Protein AF-X6EL22-F1 (afdb_monomer_lite)

Foldseek 3Di:
DQAQCVVPVPDPAAAEEEDEQDQVVLQVVVLVCLLFLAQDDCPPPVNVCVSVCCLVAVCPDPVSVVVVVQVVRCVVQNLVRYAYEHNVLCVVVVHDPVQCCCCRHVNHHCVPPPPPDPPPPPDQDQLLSQLSNLLSNLQVVVVHRDGNLSSVVCVVCVVVLCVLQVLSVVQVVQKDKDKHKSPPPNNLVSQLVCCVVCVVRYPRACDPSGRDVDIDMDMDMHGPVVVSCVVCVVSSVVSSVVSVVSVVVVVVD

Secondary structure (DSSP, 8-state):
---HHHH-TT-S--EEEEEPPHHHHHHHHHHHHHHTT----TTSHHHHHHHHHHHH-GGGSTTT-HHHHHHHHHHHH-GGGEEEEEHHHHHTTT--HHHHIIIIII----TT-----SS------HHHHHHHHHHHHHHHTTT----HHHHHHHHHHHHHHHHH-GGGGGGGGGEEEEEEETTSHHHHHHHHHHHHHHGGGBTT--BTTBS-SS--EEEEEEE-HHHHHHH-HHHHHHHHHHHHHHHHHHTT-

Radius of gyration: 21.23 Å; chains: 1; bounding box: 52×33×62 Å

pLDDT: mean 85.41, std 11.46, range [51.09, 97.12]

Sequence (253 aa):
MAALANLHPERSAFAVVYFREMAGFLRSFTQELVKHGWADSFATETYIVRLRSFAEDPARHNLGNYRQIAERCATAFGRSRTVFVAYNNVLDQGVDLFTHFWENVVGIPTRGMDISNPFPNRHVGFETLETNRMLNVALLNIGEVPGPWVHRWLLENTCAIKAEVPELAGLRSFRNSMAIRSDSEHFLAVERDLADHYGAHFLNASGRGRIFASTHESKLEWADIEEFGAAHPNAVKKLNSLARKCAKEALRD

Structure (mmCIF, N/CA/C/O backbone):
data_AF-X6EL22-F1
#
_entry.id   AF-X6EL22-F1
#
loop_
_atom_site.group_PDB
_atom_site.id
_atom_site.type_symbol
_atom_site.label_atom_id
_atom_site.label_alt_id
_atom_site.label_comp_id
_atom_site.label_asym_id
_atom_site.label_entity_id
_atom_site.label_seq_id
_atom_site.pdbx_PDB_ins_code
_atom_site.Cartn_x
_atom_site.Cartn_y
_atom_site.Cartn_z
_atom_site.occupancy
_atom_site.B_iso_or_equiv
_atom_site.auth_seq_id
_atom_site.auth_comp_id
_atom_site.auth_asym_id
_atom_site.auth_atom_id
_atom_site.pdbx_PDB_model_num
ATOM 1 N N . MET A 1 1 ? -10.149 13.069 25.266 1.00 51.94 1 MET A N 1
ATOM 2 C CA . MET A 1 1 ? -10.794 11.757 25.500 1.00 51.94 1 MET A CA 1
ATOM 3 C C . MET A 1 1 ? -10.066 11.070 26.643 1.00 51.94 1 MET A C 1
ATOM 5 O O . MET A 1 1 ? -8.857 11.235 26.723 1.00 51.94 1 MET A O 1
ATOM 9 N N . ALA A 1 2 ? -10.764 10.370 27.541 1.00 52.75 2 ALA A N 1
ATOM 10 C CA . ALA A 1 2 ? -10.089 9.528 28.532 1.00 52.75 2 ALA A CA 1
ATOM 11 C C . ALA A 1 2 ? -9.423 8.341 27.816 1.00 52.75 2 ALA A C 1
ATOM 13 O O . ALA A 1 2 ? -10.017 7.788 26.892 1.00 52.75 2 ALA A O 1
ATOM 14 N N . ALA A 1 3 ? -8.202 7.979 28.210 1.00 60.72 3 ALA A N 1
ATOM 15 C CA . ALA A 1 3 ? -7.486 6.868 27.593 1.00 60.72 3 ALA A CA 1
ATOM 16 C C . ALA A 1 3 ? -8.170 5.523 27.867 1.00 60.72 3 ALA A C 1
ATOM 18 O O . ALA A 1 3 ? -8.708 5.306 28.954 1.00 60.72 3 ALA A O 1
ATOM 19 N N . LEU A 1 4 ? -8.109 4.596 26.912 1.00 62.84 4 LEU A N 1
ATOM 20 C CA . LEU A 1 4 ? -8.725 3.269 27.038 1.00 62.84 4 LEU A CA 1
ATOM 21 C C . LEU A 1 4 ? -8.217 2.461 28.231 1.00 62.84 4 LEU A C 1
ATOM 23 O O . LEU A 1 4 ? -9.024 1.812 28.896 1.00 62.84 4 LEU A O 1
ATOM 27 N N . ALA A 1 5 ? -6.922 2.533 28.544 1.00 57.28 5 ALA A N 1
ATOM 28 C CA . ALA A 1 5 ? -6.374 1.906 29.748 1.00 57.28 5 ALA A CA 1
ATOM 29 C C . ALA A 1 5 ? -7.054 2.420 31.030 1.00 57.28 5 ALA A C 1
ATOM 31 O O . ALA A 1 5 ? -7.339 1.642 31.937 1.00 57.28 5 ALA A O 1
ATOM 32 N N . ASN A 1 6 ? -7.414 3.707 31.066 1.00 57.97 6 ASN A N 1
ATOM 33 C CA . ASN A 1 6 ? -8.113 4.316 32.200 1.00 57.97 6 ASN A CA 1
ATOM 34 C C . ASN A 1 6 ? -9.607 3.957 32.228 1.00 57.97 6 ASN A C 1
ATOM 36 O O . ASN A 1 6 ? -10.219 3.964 33.292 1.00 57.97 6 ASN A O 1
ATOM 40 N N . LEU A 1 7 ? -10.201 3.633 31.075 1.00 55.62 7 LEU A N 1
ATOM 41 C CA . LEU A 1 7 ? -11.584 3.154 30.978 1.00 55.62 7 LEU A CA 1
ATOM 42 C C . LEU A 1 7 ? -11.717 1.676 31.380 1.00 55.62 7 LEU A C 1
ATOM 44 O O . LEU A 1 7 ? -12.806 1.232 31.750 1.00 55.62 7 LEU A O 1
ATOM 48 N N . HIS A 1 8 ? -10.623 0.908 31.321 1.00 60.34 8 HIS A N 1
ATOM 49 C CA . HIS A 1 8 ? -10.602 -0.525 31.617 1.00 60.34 8 HIS A CA 1
ATOM 50 C C . HIS A 1 8 ? -9.355 -0.964 32.416 1.00 60.34 8 HIS A C 1
ATOM 52 O O . HIS A 1 8 ? -8.603 -1.818 31.938 1.00 60.34 8 HIS A O 1
ATOM 58 N N . PRO A 1 9 ? -9.159 -0.445 33.644 1.00 57.03 9 PRO A N 1
ATOM 59 C CA . PRO A 1 9 ? -7.943 -0.662 34.439 1.00 57.03 9 PRO A CA 1
ATOM 60 C C . PRO A 1 9 ? -7.710 -2.130 34.839 1.00 57.03 9 PRO A C 1
ATOM 62 O O . PRO A 1 9 ? -6.578 -2.550 35.042 1.00 57.03 9 PRO A O 1
ATOM 65 N N . GLU A 1 10 ? -8.771 -2.938 34.885 1.00 57.19 10 GLU A N 1
ATOM 66 C CA . GLU A 1 10 ? -8.740 -4.346 35.313 1.00 57.19 10 GLU A CA 1
ATOM 67 C C . GLU A 1 10 ? -8.204 -5.324 34.244 1.00 57.19 10 GLU A C 1
ATOM 69 O O . GLU A 1 10 ? -8.277 -6.545 34.412 1.00 57.19 10 GLU A O 1
ATOM 74 N N . ARG A 1 11 ? -7.768 -4.839 33.073 1.00 58.16 11 ARG A N 1
ATOM 75 C CA . ARG A 1 11 ? -7.513 -5.689 31.898 1.00 58.16 11 ARG A CA 1
ATOM 76 C C . ARG A 1 11 ? -6.036 -5.732 31.527 1.00 58.16 11 ARG A C 1
ATOM 78 O O . ARG A 1 11 ? -5.477 -4.741 31.080 1.00 58.16 11 ARG A O 1
ATOM 85 N N . SER A 1 12 ? -5.439 -6.921 31.608 1.00 65.56 12 SER A N 1
ATOM 86 C CA . SER A 1 12 ? -4.027 -7.154 31.268 1.00 65.56 12 SER A CA 1
ATOM 87 C C . SER A 1 12 ? -3.721 -7.185 29.764 1.00 65.56 12 SER A C 1
ATOM 89 O O . SER A 1 12 ? -2.560 -7.059 29.387 1.00 65.56 12 SER A O 1
ATOM 91 N N . ALA A 1 13 ? -4.730 -7.353 28.898 1.00 74.50 13 ALA A N 1
ATOM 92 C CA . ALA A 1 13 ? -4.563 -7.349 27.444 1.00 74.50 13 ALA A CA 1
ATOM 93 C C . ALA A 1 13 ? -5.840 -6.897 26.715 1.00 74.50 13 ALA A C 1
ATOM 95 O O . ALA A 1 13 ? -6.961 -7.229 27.119 1.00 74.50 13 ALA A O 1
ATOM 96 N N . PHE A 1 14 ? -5.659 -6.173 25.612 1.00 79.81 14 PHE A N 1
ATOM 97 C CA . PHE A 1 14 ? -6.712 -5.732 24.697 1.00 79.81 14 PHE A CA 1
ATOM 98 C C . PHE A 1 14 ? -6.208 -5.788 23.250 1.00 79.81 14 PHE A C 1
ATOM 100 O O . PHE A 1 14 ? -5.009 -5.668 22.999 1.00 79.81 14 PHE A O 1
ATOM 107 N N . ALA A 1 15 ? -7.126 -5.962 22.299 1.00 88.88 15 ALA A N 1
ATOM 108 C CA . ALA A 1 15 ? -6.827 -5.874 20.873 1.00 88.88 15 ALA A CA 1
ATOM 109 C C . ALA A 1 15 ? -7.248 -4.507 20.336 1.00 88.88 15 ALA A C 1
ATOM 111 O O . ALA A 1 15 ? -8.365 -4.060 20.594 1.00 88.88 15 ALA A O 1
ATOM 112 N N . VAL A 1 16 ? -6.376 -3.866 19.558 1.00 90.81 16 VAL A N 1
ATOM 113 C CA . VAL A 1 16 ? -6.704 -2.639 18.824 1.00 90.81 16 VAL A CA 1
ATOM 114 C C . VAL A 1 16 ? -6.538 -2.900 17.341 1.00 90.81 16 VAL A C 1
ATOM 116 O O . VAL A 1 16 ? -5.467 -3.312 16.900 1.00 90.81 16 VAL A O 1
ATOM 119 N N . VAL A 1 17 ? -7.599 -2.657 16.576 1.00 93.88 17 VAL A N 1
ATOM 120 C CA . VAL A 1 17 ? -7.609 -2.854 15.126 1.00 93.88 17 VAL A CA 1
ATOM 121 C C . VAL A 1 17 ? -7.910 -1.527 14.449 1.00 93.88 17 VAL A C 1
ATOM 123 O O . VAL A 1 17 ? -8.962 -0.924 14.663 1.00 93.88 17 VAL A O 1
ATOM 126 N N . TYR A 1 18 ? -6.973 -1.084 13.617 1.00 94.50 18 TYR A N 1
ATOM 127 C CA . TYR A 1 18 ? -7.143 0.090 12.774 1.00 94.50 18 TYR A CA 1
ATOM 128 C C . TYR A 1 18 ? -7.717 -0.344 11.428 1.00 94.50 18 TYR A C 1
ATOM 130 O O . TYR A 1 18 ? -7.051 -1.036 10.658 1.00 94.50 18 TYR A O 1
ATOM 138 N N . PHE A 1 19 ? -8.939 0.085 11.136 1.00 94.06 19 PHE A N 1
ATOM 139 C CA . PHE A 1 19 ? -9.541 -0.068 9.819 1.00 94.06 19 PHE A CA 1
ATOM 140 C C . PHE A 1 19 ? -9.243 1.170 8.991 1.00 94.06 19 PHE A C 1
ATOM 142 O O . PHE A 1 19 ? -9.493 2.289 9.434 1.00 94.06 19 PHE A O 1
ATOM 149 N N . ARG A 1 20 ? -8.706 0.966 7.792 1.00 91.44 20 ARG A N 1
ATOM 150 C CA . ARG A 1 20 ? -8.462 2.018 6.804 1.00 91.44 20 ARG A CA 1
ATOM 151 C C . ARG A 1 20 ? -9.599 2.027 5.799 1.00 91.44 20 ARG A C 1
ATOM 153 O O . ARG A 1 20 ? -10.182 0.988 5.540 1.00 91.44 20 ARG A O 1
ATOM 160 N N . GLU A 1 21 ? -9.930 3.173 5.230 1.00 90.25 21 GLU A N 1
ATOM 161 C CA . GLU A 1 21 ? -10.854 3.186 4.096 1.00 90.25 21 GLU A CA 1
ATOM 162 C C . GLU A 1 21 ? -10.260 2.415 2.901 1.00 90.25 21 GLU A C 1
ATOM 164 O O . GLU A 1 21 ? -9.036 2.339 2.723 1.00 90.25 21 GLU A O 1
ATOM 169 N N . MET A 1 22 ? -11.132 1.803 2.099 1.00 87.56 22 MET A N 1
ATOM 170 C CA . MET A 1 22 ? -10.733 0.761 1.154 1.00 87.56 22 MET A CA 1
ATOM 171 C C . MET A 1 22 ? -9.879 1.270 -0.021 1.00 87.56 22 MET A C 1
ATOM 173 O O . MET A 1 22 ? -8.993 0.553 -0.486 1.00 87.56 22 MET A O 1
ATOM 177 N N . ALA A 1 23 ? -10.085 2.501 -0.494 1.00 85.25 23 ALA A N 1
ATOM 178 C CA . ALA A 1 23 ? -9.314 3.078 -1.595 1.00 85.25 23 ALA A CA 1
ATOM 179 C C . ALA A 1 23 ? -7.850 3.313 -1.191 1.00 85.25 23 ALA A C 1
ATOM 181 O O . ALA A 1 23 ? -6.914 2.928 -1.900 1.00 85.25 23 ALA A O 1
ATOM 182 N N . GLY A 1 24 ? -7.635 3.889 -0.015 1.00 85.94 24 GLY A N 1
ATOM 183 C CA . GLY A 1 24 ? -6.324 4.100 0.584 1.00 85.94 24 GLY A CA 1
ATOM 184 C C . GLY A 1 24 ? -5.671 2.794 1.018 1.00 85.94 24 GLY A C 1
ATOM 185 O O . GLY A 1 24 ? -4.453 2.653 0.871 1.00 85.94 24 GLY A O 1
ATOM 186 N N . PHE A 1 25 ? -6.457 1.827 1.501 1.00 87.44 25 PHE A N 1
ATOM 187 C CA . PHE A 1 25 ? -5.982 0.468 1.753 1.00 87.44 25 PHE A CA 1
ATOM 188 C C . PHE A 1 25 ? -5.438 -0.168 0.473 1.00 87.44 25 PHE A C 1
ATOM 190 O O . PHE A 1 25 ? -4.283 -0.584 0.462 1.00 87.44 25 PHE A O 1
ATOM 197 N N . LEU A 1 26 ? -6.208 -0.167 -0.618 1.00 84.88 26 LEU A N 1
ATOM 198 C CA . LEU A 1 26 ? -5.810 -0.759 -1.896 1.00 84.88 26 LEU A CA 1
ATOM 199 C C . LEU A 1 26 ? -4.518 -0.160 -2.448 1.00 84.88 26 LEU A C 1
ATOM 201 O O . LEU A 1 26 ? -3.620 -0.901 -2.854 1.00 84.88 26 LEU A O 1
ATOM 205 N N . ARG A 1 27 ? -4.381 1.169 -2.411 1.00 84.44 27 ARG A N 1
ATOM 206 C CA . ARG A 1 27 ? -3.136 1.840 -2.809 1.00 84.44 27 ARG A CA 1
ATOM 207 C C . ARG A 1 27 ? -1.959 1.392 -1.951 1.00 84.44 27 ARG A C 1
ATOM 209 O O . ARG A 1 27 ? -0.908 1.053 -2.487 1.00 84.44 27 ARG A O 1
ATOM 216 N N . SER A 1 28 ? -2.126 1.379 -0.632 1.00 85.94 28 SER A N 1
ATOM 217 C CA . SER A 1 28 ? -1.064 0.979 0.296 1.00 85.94 28 SER A CA 1
ATOM 218 C C . SER A 1 28 ? -0.671 -0.486 0.129 1.00 85.94 28 SER A C 1
ATOM 220 O O . SER A 1 28 ? 0.513 -0.802 0.105 1.00 85.94 28 SER A O 1
ATOM 222 N N . PHE A 1 29 ? -1.659 -1.366 -0.010 1.00 85.69 29 PHE A N 1
ATOM 223 C CA . PHE A 1 29 ? -1.477 -2.799 -0.202 1.00 85.69 29 PHE A CA 1
ATOM 224 C C . PHE A 1 29 ? -0.676 -3.081 -1.471 1.00 85.69 29 PHE A C 1
ATOM 226 O O . PHE A 1 29 ? 0.304 -3.813 -1.449 1.00 85.69 29 PHE A O 1
ATOM 233 N N . THR A 1 30 ? -1.043 -2.416 -2.558 1.00 83.94 30 THR A N 1
ATOM 234 C CA . THR A 1 30 ? -0.361 -2.517 -3.845 1.00 83.94 30 THR A CA 1
ATOM 235 C C . THR A 1 30 ? 1.107 -2.093 -3.764 1.00 83.94 30 THR A C 1
ATOM 237 O O . THR A 1 30 ? 1.984 -2.787 -4.276 1.00 83.94 30 THR A O 1
ATOM 240 N N . GLN A 1 31 ? 1.397 -0.981 -3.080 1.00 87.88 31 GLN A N 1
ATOM 241 C CA . GLN A 1 31 ? 2.780 -0.560 -2.854 1.00 87.88 31 GLN A CA 1
ATOM 242 C C . GLN A 1 31 ? 3.566 -1.609 -2.067 1.00 87.88 31 GLN A C 1
ATOM 244 O O . GLN A 1 31 ? 4.722 -1.882 -2.381 1.00 87.88 31 GLN A O 1
ATOM 249 N N . GLU A 1 32 ? 2.932 -2.206 -1.062 1.00 88.31 32 GLU A N 1
ATOM 250 C CA . GLU A 1 32 ? 3.557 -3.219 -0.223 1.00 88.31 32 GLU A CA 1
ATOM 251 C C . GLU A 1 32 ? 3.863 -4.502 -0.996 1.00 88.31 32 GLU A C 1
ATOM 253 O O . GLU A 1 32 ? 4.967 -5.027 -0.892 1.00 88.31 32 GLU A O 1
ATOM 258 N N . LEU A 1 33 ? 2.953 -4.959 -1.857 1.00 87.94 33 LEU A N 1
ATOM 259 C CA . LEU A 1 33 ? 3.193 -6.112 -2.723 1.00 87.94 33 LEU A CA 1
ATOM 260 C C . LEU A 1 33 ? 4.470 -5.932 -3.557 1.00 87.94 33 LEU A C 1
ATOM 262 O O . LEU A 1 33 ? 5.334 -6.809 -3.560 1.00 87.94 33 LEU A O 1
ATOM 266 N N . VAL A 1 34 ? 4.632 -4.776 -4.206 1.00 89.94 34 VAL A N 1
ATOM 267 C CA . VAL A 1 34 ? 5.827 -4.466 -5.010 1.00 89.94 34 VAL A CA 1
ATOM 268 C C . VAL A 1 34 ? 7.091 -4.438 -4.155 1.00 89.94 34 VAL A C 1
ATOM 270 O O . VAL A 1 34 ? 8.109 -5.003 -4.555 1.00 89.94 34 VAL A O 1
ATOM 273 N N . LYS A 1 35 ? 7.051 -3.837 -2.960 1.00 90.62 35 LYS A N 1
ATOM 274 C CA . LYS A 1 35 ? 8.190 -3.877 -2.023 1.00 90.62 35 LYS A CA 1
ATOM 275 C C . LYS A 1 35 ? 8.572 -5.305 -1.636 1.00 90.62 35 LYS A C 1
ATOM 277 O O . LYS A 1 35 ? 9.750 -5.580 -1.453 1.00 90.62 35 LYS A O 1
ATOM 282 N N . HIS A 1 36 ? 7.595 -6.202 -1.553 1.00 89.62 36 HIS A N 1
ATOM 283 C CA . HIS A 1 36 ? 7.764 -7.605 -1.180 1.00 89.62 36 HIS A CA 1
ATOM 284 C C . HIS A 1 36 ? 8.037 -8.545 -2.365 1.00 89.62 36 HIS A C 1
ATOM 286 O O . HIS A 1 36 ? 7.895 -9.757 -2.228 1.00 89.62 36 HIS A O 1
ATOM 292 N N . GLY A 1 37 ? 8.476 -8.010 -3.506 1.00 88.50 37 GLY A N 1
ATOM 293 C CA . GLY A 1 37 ? 8.929 -8.815 -4.640 1.00 88.50 37 GLY A CA 1
ATOM 294 C C . GLY A 1 37 ? 7.876 -9.039 -5.721 1.00 88.50 37 GLY A C 1
ATOM 295 O O . GLY A 1 37 ? 8.129 -9.758 -6.683 1.00 88.50 37 GLY A O 1
ATOM 296 N N . TRP A 1 38 ? 6.703 -8.414 -5.623 1.00 87.19 38 TRP A N 1
ATOM 297 C CA . TRP A 1 38 ? 5.728 -8.489 -6.704 1.00 87.19 38 TRP A CA 1
ATOM 298 C C . TRP A 1 38 ? 6.314 -7.920 -7.999 1.00 87.19 38 TRP A C 1
ATOM 300 O O . TRP A 1 38 ? 6.766 -6.772 -8.044 1.00 87.19 38 TRP A O 1
ATOM 310 N N . ALA A 1 39 ? 6.271 -8.726 -9.055 1.00 82.00 39 ALA A N 1
ATOM 311 C CA . ALA A 1 39 ? 6.819 -8.398 -10.364 1.00 82.00 39 ALA A CA 1
ATOM 312 C C . ALA A 1 39 ? 5.743 -8.201 -11.442 1.00 82.00 39 ALA A C 1
ATOM 314 O O . ALA A 1 39 ? 5.999 -7.508 -12.424 1.00 82.00 39 ALA A O 1
ATOM 315 N N . ASP A 1 40 ? 4.537 -8.758 -11.270 1.00 73.75 40 ASP A N 1
ATOM 316 C CA . ASP A 1 40 ? 3.517 -8.676 -12.317 1.00 73.75 40 ASP A CA 1
ATOM 317 C C . ASP A 1 40 ? 3.147 -7.224 -12.622 1.00 73.75 40 ASP A C 1
ATOM 319 O O . ASP A 1 40 ? 3.069 -6.354 -11.747 1.00 73.75 40 ASP A O 1
ATOM 323 N N . SER A 1 41 ? 2.894 -6.969 -13.901 1.00 61.41 41 SER A N 1
ATOM 324 C CA . SER A 1 41 ? 2.316 -5.716 -14.355 1.00 61.41 41 SER A CA 1
ATOM 325 C C . SER A 1 41 ? 0.824 -5.677 -14.077 1.00 61.41 41 SER A C 1
ATOM 327 O O . SER A 1 41 ? 0.122 -6.671 -14.232 1.00 61.41 41 SER A O 1
ATOM 329 N N . PHE A 1 42 ? 0.308 -4.494 -13.765 1.00 58.81 42 PHE A N 1
ATOM 330 C CA . PHE A 1 42 ? -1.128 -4.231 -13.823 1.00 58.81 42 PHE A CA 1
ATOM 331 C C . PHE A 1 42 ? -1.647 -4.196 -15.260 1.00 58.81 42 PHE A C 1
ATOM 333 O O . PHE A 1 42 ? -2.819 -3.938 -15.446 1.00 58.81 42 PHE A O 1
ATOM 340 N N . ALA A 1 43 ? -0.811 -4.426 -16.274 1.00 52.59 43 ALA A N 1
ATOM 341 C CA . ALA A 1 43 ? -1.245 -4.763 -17.627 1.00 52.59 43 ALA A CA 1
ATOM 342 C C . ALA A 1 43 ? -1.443 -6.280 -17.821 1.00 52.59 43 ALA A C 1
ATOM 344 O O . ALA A 1 43 ? -2.040 -6.694 -18.810 1.00 52.59 43 ALA A O 1
ATOM 345 N N . THR A 1 44 ? -0.985 -7.125 -16.885 1.00 59.91 44 THR A N 1
ATOM 346 C CA . THR A 1 44 ? -1.285 -8.560 -16.951 1.00 59.91 44 THR A CA 1
ATOM 347 C C . THR A 1 44 ? -2.754 -8.780 -16.611 1.00 59.91 44 THR A C 1
ATOM 349 O O . THR A 1 44 ? -3.254 -8.295 -15.589 1.00 59.91 44 THR A O 1
ATOM 352 N N . GLU A 1 45 ? -3.452 -9.526 -17.467 1.00 59.25 45 GLU A N 1
ATOM 353 C CA . GLU A 1 45 ? -4.875 -9.843 -17.311 1.00 59.25 45 GLU A CA 1
ATOM 354 C C . GLU A 1 45 ? -5.168 -10.392 -15.906 1.00 59.25 45 GLU A C 1
ATOM 356 O O . GLU A 1 45 ? -6.093 -9.942 -15.235 1.00 59.25 45 GLU A O 1
ATOM 361 N N . THR A 1 46 ? -4.290 -11.253 -15.390 1.00 60.00 46 THR A N 1
ATOM 362 C CA . THR A 1 46 ? -4.381 -11.844 -14.051 1.00 60.00 46 THR A CA 1
ATOM 363 C C . THR A 1 46 ? -4.455 -10.807 -12.928 1.00 60.00 46 THR A C 1
ATOM 365 O O . THR A 1 46 ? -5.223 -10.992 -11.979 1.00 60.00 46 THR A O 1
ATOM 368 N N . TYR A 1 47 ? -3.688 -9.713 -12.992 1.00 65.44 47 TYR A N 1
ATOM 369 C CA . TYR A 1 47 ? -3.665 -8.729 -11.909 1.00 65.44 47 TYR A CA 1
ATOM 370 C C . TYR A 1 47 ? -4.764 -7.677 -12.031 1.00 65.44 47 TYR A C 1
ATOM 372 O O . TYR A 1 47 ? -5.383 -7.350 -11.015 1.00 65.44 47 TYR A O 1
ATOM 380 N N . ILE A 1 48 ? -5.085 -7.222 -13.251 1.00 64.44 48 ILE A N 1
ATOM 381 C CA . ILE A 1 48 ? -6.286 -6.399 -13.475 1.00 64.44 48 ILE A CA 1
ATOM 382 C C . ILE A 1 48 ? -7.501 -7.151 -12.960 1.00 64.44 48 ILE A C 1
ATOM 384 O O . ILE A 1 48 ? -8.282 -6.575 -12.214 1.00 64.44 48 ILE A O 1
ATOM 388 N N . VAL A 1 49 ? -7.639 -8.435 -13.294 1.00 67.69 49 VAL A N 1
ATOM 389 C CA . VAL A 1 49 ? -8.758 -9.264 -12.836 1.00 67.69 49 VAL A CA 1
ATOM 390 C C . VAL A 1 49 ? -8.768 -9.385 -11.314 1.00 67.69 49 VAL A C 1
ATOM 392 O O . VAL A 1 49 ? -9.834 -9.272 -10.722 1.00 67.69 49 VAL A O 1
ATOM 395 N N . ARG A 1 50 ? -7.618 -9.539 -10.644 1.00 71.38 50 ARG A N 1
ATOM 396 C CA . ARG A 1 50 ? -7.562 -9.598 -9.170 1.00 71.38 50 ARG A CA 1
ATOM 397 C C . ARG A 1 50 ? -7.920 -8.274 -8.499 1.00 71.38 50 ARG A C 1
ATOM 399 O O . ARG A 1 50 ? -8.720 -8.276 -7.568 1.00 71.38 50 ARG A O 1
ATOM 406 N N . LEU A 1 51 ? -7.354 -7.155 -8.947 1.00 73.75 51 LEU A N 1
ATOM 407 C CA . LEU A 1 51 ? -7.650 -5.836 -8.377 1.00 73.75 51 LEU A CA 1
ATOM 408 C C . LEU A 1 51 ? -9.067 -5.381 -8.700 1.00 73.75 51 LEU A C 1
ATOM 410 O O . LEU A 1 51 ? -9.738 -4.825 -7.837 1.00 73.75 51 LEU A O 1
ATOM 414 N N . ARG A 1 52 ? -9.534 -5.651 -9.920 1.00 74.19 52 ARG A N 1
ATOM 415 C CA . ARG A 1 52 ? -10.915 -5.412 -10.329 1.00 74.19 52 ARG A CA 1
ATOM 416 C C . ARG A 1 52 ? -11.863 -6.281 -9.516 1.00 74.19 52 ARG A C 1
ATOM 418 O O . ARG A 1 52 ? -12.779 -5.738 -8.925 1.00 74.19 52 ARG A O 1
ATOM 425 N N . SER A 1 53 ? -11.579 -7.575 -9.368 1.00 80.38 53 SER A N 1
ATOM 426 C CA . SER A 1 53 ? -12.354 -8.466 -8.497 1.00 80.38 53 SER A CA 1
ATOM 427 C C . SER A 1 53 ? -12.380 -7.975 -7.051 1.00 80.38 53 SER A C 1
ATOM 429 O O . SER A 1 53 ? -13.406 -8.100 -6.394 1.00 80.38 53 SER A O 1
ATOM 431 N N . PHE A 1 54 ? -11.283 -7.410 -6.541 1.00 82.75 54 PHE A N 1
ATOM 432 C CA . PHE A 1 54 ? -11.278 -6.796 -5.214 1.00 82.75 54 PHE A CA 1
ATOM 433 C C . PHE A 1 54 ? -12.126 -5.521 -5.170 1.00 82.75 54 PHE A C 1
ATOM 435 O O . PHE A 1 54 ? -12.828 -5.291 -4.193 1.00 82.75 54 PHE A O 1
ATOM 442 N N . ALA A 1 55 ? -12.070 -4.682 -6.203 1.00 80.19 55 ALA A N 1
ATOM 443 C CA . ALA A 1 55 ? -12.872 -3.465 -6.280 1.00 80.19 55 ALA A CA 1
ATOM 444 C C . ALA A 1 55 ? -14.379 -3.751 -6.455 1.00 80.19 55 ALA A C 1
ATOM 446 O O . ALA A 1 55 ? -15.200 -3.005 -5.927 1.00 80.19 55 ALA A O 1
ATOM 447 N N . GLU A 1 56 ? -14.728 -4.825 -7.166 1.00 82.81 56 GLU A N 1
ATOM 448 C CA . GLU A 1 56 ? -16.098 -5.272 -7.454 1.00 82.81 56 GLU A CA 1
ATOM 449 C C . GLU A 1 56 ? -16.707 -6.104 -6.317 1.00 82.81 56 GLU A C 1
ATOM 451 O O . GLU A 1 56 ? -17.906 -6.033 -6.070 1.00 82.81 56 GLU A O 1
ATOM 456 N N . ASP A 1 57 ? -15.912 -6.901 -5.601 1.00 86.31 57 ASP A N 1
ATOM 457 C CA . ASP A 1 57 ? -16.389 -7.666 -4.446 1.00 86.31 57 ASP A CA 1
ATOM 458 C C . ASP A 1 57 ? -15.313 -7.774 -3.350 1.00 86.31 57 ASP A C 1
ATOM 460 O O . ASP A 1 57 ? -14.724 -8.838 -3.128 1.00 86.31 57 ASP A O 1
ATOM 464 N N . PRO A 1 58 ? -15.036 -6.673 -2.631 1.00 85.56 58 PRO A N 1
ATOM 465 C CA . PRO A 1 58 ? -14.034 -6.637 -1.564 1.00 85.56 58 PRO A CA 1
ATOM 466 C C . PRO A 1 58 ? -14.331 -7.637 -0.437 1.00 85.56 58 PRO A C 1
ATOM 468 O O . PRO A 1 58 ? -13.404 -8.160 0.183 1.00 85.56 58 PRO A O 1
ATOM 471 N N . ALA A 1 59 ? -15.606 -7.946 -0.179 1.00 87.19 59 ALA A N 1
ATOM 472 C CA . ALA A 1 59 ? -16.027 -8.831 0.905 1.00 87.19 59 ALA A CA 1
ATOM 473 C C . ALA A 1 59 ? -15.654 -10.305 0.660 1.00 87.19 59 ALA A C 1
ATOM 475 O O . ALA A 1 59 ? -15.541 -11.078 1.617 1.00 87.19 59 ALA A O 1
ATOM 476 N N . ARG A 1 60 ? -15.411 -10.708 -0.594 1.00 86.25 60 ARG A N 1
ATOM 477 C CA . ARG A 1 60 ? -14.873 -12.041 -0.924 1.00 86.25 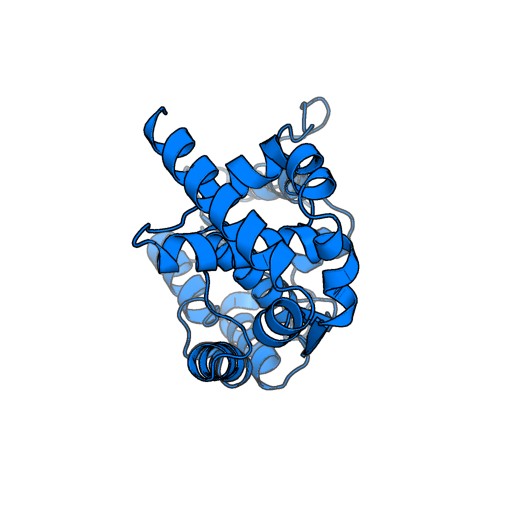60 ARG A CA 1
ATOM 478 C C . ARG A 1 60 ? -13.392 -12.201 -0.602 1.00 86.25 60 ARG A C 1
ATOM 480 O O . ARG A 1 60 ? -12.910 -13.328 -0.510 1.00 86.25 60 ARG A O 1
ATOM 487 N N . HIS A 1 61 ? -12.662 -11.102 -0.432 1.00 85.31 61 HIS A N 1
ATOM 488 C CA . HIS A 1 61 ? -11.230 -11.140 -0.163 1.00 85.31 61 HIS A CA 1
ATOM 489 C C . HIS A 1 61 ? -10.970 -11.082 1.338 1.00 85.31 61 HIS A C 1
ATOM 491 O O . HIS A 1 61 ? -11.483 -10.210 2.032 1.00 85.31 61 HIS A O 1
ATOM 497 N N . ASN A 1 62 ? -10.090 -11.954 1.838 1.00 84.25 62 ASN A N 1
ATOM 498 C CA . ASN A 1 62 ? -9.737 -12.018 3.266 1.00 84.25 62 ASN A CA 1
ATOM 499 C C . ASN A 1 62 ? -9.300 -10.664 3.852 1.00 84.25 62 ASN A C 1
ATOM 501 O O . ASN A 1 62 ? -9.491 -10.419 5.038 1.00 84.25 62 ASN A O 1
ATOM 505 N N . LEU A 1 63 ? -8.694 -9.804 3.027 1.00 83.44 63 LEU A N 1
ATOM 506 C CA . LEU A 1 63 ? -8.222 -8.479 3.427 1.00 83.44 63 LEU A CA 1
ATOM 507 C C . LEU A 1 63 ? -9.281 -7.377 3.270 1.00 83.44 63 LEU A C 1
ATOM 509 O O . LEU A 1 63 ? -9.149 -6.338 3.904 1.00 83.44 63 LEU A O 1
ATOM 513 N N . GLY A 1 64 ? -10.304 -7.584 2.436 1.00 86.00 64 GLY A N 1
ATOM 514 C CA . GLY A 1 64 ? -11.402 -6.634 2.223 1.00 86.00 64 GLY A CA 1
ATOM 515 C C . GLY A 1 64 ? -12.645 -6.943 3.062 1.00 86.00 64 GLY A C 1
ATOM 516 O O . GLY A 1 64 ? -13.489 -6.071 3.257 1.00 86.00 64 GLY A O 1
ATOM 517 N N . ASN A 1 65 ? -12.747 -8.151 3.624 1.00 90.50 65 ASN A N 1
ATOM 518 C CA . ASN A 1 65 ? -13.837 -8.548 4.510 1.00 90.50 65 ASN A CA 1
ATOM 519 C C . ASN A 1 65 ? -13.627 -8.024 5.940 1.00 90.50 65 ASN A C 1
ATOM 521 O O . ASN A 1 65 ? -13.245 -8.753 6.861 1.00 90.50 65 ASN A O 1
ATOM 525 N N . TYR A 1 66 ? -13.866 -6.728 6.132 1.00 94.06 66 TYR A N 1
ATOM 526 C CA . TYR A 1 66 ? -13.625 -6.073 7.418 1.00 94.06 66 TYR A CA 1
ATOM 527 C C . TYR A 1 66 ? -14.487 -6.619 8.549 1.00 94.06 66 TYR A C 1
ATOM 529 O O . TYR A 1 66 ? -14.002 -6.719 9.676 1.00 94.06 66 TYR A O 1
ATOM 537 N N . ARG A 1 67 ? -15.721 -7.042 8.258 1.00 93.56 67 ARG A N 1
ATOM 538 C CA . ARG A 1 67 ? -16.567 -7.711 9.247 1.00 93.56 67 ARG A CA 1
ATOM 539 C C . ARG A 1 67 ? -15.917 -8.991 9.752 1.00 93.56 67 ARG A C 1
ATOM 541 O O . ARG A 1 67 ? -15.820 -9.169 10.961 1.00 93.56 67 ARG A O 1
ATOM 548 N N . GLN A 1 68 ? -15.442 -9.858 8.859 1.00 94.25 68 GLN A N 1
ATOM 549 C CA . GLN A 1 68 ? -14.792 -11.104 9.264 1.00 94.25 68 GLN A CA 1
ATOM 550 C C . GLN A 1 68 ? -13.529 -10.833 10.094 1.00 94.25 68 GLN A C 1
ATOM 552 O O . GLN A 1 68 ? -13.271 -11.535 11.072 1.00 94.25 68 GLN A O 1
ATOM 557 N N . ILE A 1 69 ? -12.746 -9.809 9.741 1.00 93.94 69 ILE A N 1
ATOM 558 C CA . ILE A 1 69 ? -11.572 -9.390 10.522 1.00 93.94 69 ILE A CA 1
ATOM 559 C C . ILE A 1 69 ? -11.998 -8.931 11.926 1.00 93.94 69 ILE A C 1
ATOM 561 O O . ILE A 1 69 ? -11.459 -9.420 12.921 1.00 93.94 69 ILE A O 1
ATOM 565 N N . ALA A 1 70 ? -12.995 -8.046 12.015 1.00 95.06 70 ALA A N 1
ATOM 566 C CA . ALA A 1 70 ? -13.537 -7.558 13.281 1.00 95.06 70 ALA A CA 1
ATOM 567 C C . ALA A 1 70 ? -14.077 -8.707 14.147 1.00 95.06 70 ALA A C 1
ATOM 569 O O . ALA A 1 70 ? -13.789 -8.774 15.342 1.00 95.06 70 ALA A O 1
ATOM 570 N N . GLU A 1 71 ? -14.799 -9.648 13.540 1.00 95.38 71 GLU A N 1
ATOM 571 C CA . GLU A 1 71 ? -15.378 -10.813 14.204 1.00 95.38 71 GLU A CA 1
ATOM 572 C C . GLU A 1 71 ? -14.317 -11.757 14.763 1.00 95.38 71 GLU A C 1
ATOM 574 O O . GLU A 1 71 ? -14.440 -12.200 15.908 1.00 95.38 71 GLU A O 1
ATOM 579 N N . ARG A 1 72 ? -13.236 -12.014 14.019 1.00 94.31 72 ARG A N 1
ATOM 580 C CA . ARG A 1 72 ? -12.107 -12.824 14.505 1.00 94.31 72 ARG A CA 1
ATOM 581 C C . ARG A 1 72 ? -11.462 -12.197 15.736 1.00 94.31 72 ARG A C 1
ATOM 583 O O . ARG A 1 72 ? -11.271 -12.886 16.738 1.00 94.31 72 ARG A O 1
ATOM 590 N N . CYS A 1 73 ? -11.178 -10.895 15.696 1.00 93.12 73 CYS A N 1
ATOM 591 C CA . CYS A 1 73 ? -10.601 -10.183 16.838 1.00 93.12 73 CYS A CA 1
ATOM 592 C C . CYS A 1 73 ? -11.559 -10.172 18.037 1.00 93.12 73 CYS A C 1
ATOM 594 O O . CYS A 1 73 ? -11.167 -10.534 19.146 1.00 93.12 73 CYS A O 1
ATOM 596 N N . ALA A 1 74 ? -12.830 -9.845 17.803 1.00 92.75 74 ALA A N 1
ATOM 597 C CA . ALA A 1 74 ? -13.858 -9.812 18.835 1.00 92.75 74 ALA A CA 1
ATOM 598 C C . ALA A 1 74 ? -14.121 -11.186 19.468 1.00 92.75 74 ALA A C 1
ATOM 600 O O . ALA A 1 74 ? -14.434 -11.252 20.654 1.00 92.75 74 ALA A O 1
ATOM 601 N N . THR A 1 75 ? -13.992 -12.272 18.707 1.00 93.62 75 THR A N 1
ATOM 602 C CA . THR A 1 75 ? -14.127 -13.644 19.216 1.00 93.62 75 THR A CA 1
ATOM 603 C C . THR A 1 75 ? -12.913 -14.042 20.050 1.00 93.62 75 THR A C 1
ATOM 605 O O . THR A 1 75 ? -13.075 -14.583 21.139 1.00 93.62 75 THR A O 1
ATOM 608 N N . ALA A 1 76 ? -11.701 -13.738 19.578 1.00 92.00 76 ALA A N 1
ATOM 609 C CA . ALA A 1 76 ? -10.463 -14.126 20.251 1.00 92.00 76 ALA A CA 1
ATOM 610 C C . ALA A 1 76 ? -10.226 -13.367 21.568 1.00 92.00 76 ALA A C 1
ATOM 612 O O . ALA A 1 76 ? -9.835 -13.964 22.567 1.00 92.00 76 ALA A O 1
ATOM 613 N N . PHE A 1 77 ? -10.469 -12.055 21.582 1.00 89.19 77 PHE A N 1
ATOM 614 C CA . PHE A 1 77 ? -10.203 -11.202 22.747 1.00 89.19 77 PHE A CA 1
ATOM 615 C C . PHE A 1 77 ? -11.463 -10.896 23.567 1.00 89.19 77 PHE A C 1
ATOM 617 O O . PHE A 1 77 ? -11.369 -10.470 24.719 1.00 89.19 77 PHE A O 1
ATOM 624 N N . GLY A 1 78 ? -12.645 -11.127 22.996 1.00 88.81 78 GLY A N 1
ATOM 625 C CA . GLY A 1 78 ? -13.924 -10.662 23.520 1.00 88.81 78 GLY A CA 1
ATOM 626 C C . GLY A 1 78 ? -14.265 -9.259 23.009 1.00 88.81 78 GLY A C 1
ATOM 627 O O . GLY A 1 78 ? -13.416 -8.364 22.981 1.00 88.81 78 GLY A O 1
ATOM 628 N N . ARG A 1 79 ? -15.540 -9.036 22.654 1.00 87.00 79 ARG A N 1
ATOM 629 C CA . ARG A 1 79 ? -16.047 -7.736 22.161 1.00 87.00 79 ARG A CA 1
ATOM 630 C C . ARG A 1 79 ? -15.709 -6.578 23.090 1.00 87.00 79 ARG A C 1
ATOM 632 O O . ARG A 1 79 ? -15.304 -5.522 22.632 1.00 87.00 79 ARG A O 1
ATOM 639 N N . SER A 1 80 ? -15.841 -6.784 24.400 1.00 84.00 80 SER A N 1
ATOM 640 C CA . SER A 1 80 ? -15.557 -5.737 25.379 1.00 84.00 80 SER A CA 1
ATOM 641 C C . SER A 1 80 ? -14.079 -5.350 25.415 1.00 84.00 80 SER A C 1
ATOM 643 O O . SER A 1 80 ? -13.795 -4.218 25.786 1.00 84.00 80 SER A O 1
ATOM 645 N N . ARG A 1 81 ? -13.156 -6.243 25.021 1.00 83.88 81 ARG A N 1
ATOM 646 C CA . ARG A 1 81 ? -11.691 -6.049 25.028 1.00 83.88 81 ARG A CA 1
ATOM 647 C C . ARG A 1 81 ? -11.101 -5.795 23.639 1.00 83.88 81 ARG A C 1
ATOM 649 O O . ARG A 1 81 ? -9.882 -5.837 23.475 1.00 83.88 81 ARG A O 1
ATOM 656 N N . THR A 1 82 ? -11.958 -5.561 22.653 1.00 90.00 82 THR A N 1
ATOM 657 C CA . THR A 1 82 ? -11.551 -5.246 21.289 1.00 90.00 82 THR A CA 1
ATOM 658 C C . THR A 1 82 ? -11.957 -3.820 20.983 1.00 90.00 82 THR A C 1
ATOM 660 O O . THR A 1 82 ? -13.100 -3.425 21.198 1.00 90.00 82 THR A O 1
ATOM 663 N N . VAL A 1 83 ? -10.999 -3.053 20.493 1.00 88.44 83 VAL A N 1
ATOM 664 C CA . VAL A 1 83 ? -11.153 -1.647 20.167 1.00 88.44 83 VAL A CA 1
ATOM 665 C C . VAL A 1 83 ? -10.959 -1.491 18.676 1.00 88.44 83 VAL A C 1
ATOM 667 O O . VAL A 1 83 ? -9.931 -1.902 18.130 1.00 88.44 83 VAL A O 1
ATOM 670 N N . PHE A 1 84 ? -11.925 -0.860 18.024 1.00 93.94 84 PHE A N 1
ATOM 671 C CA . PHE A 1 84 ? -11.807 -0.520 16.619 1.00 93.94 84 PHE A CA 1
ATOM 672 C C . PHE A 1 84 ? -11.533 0.967 16.451 1.00 93.94 84 PHE A C 1
ATOM 674 O O . PHE A 1 84 ? -12.063 1.815 17.172 1.00 93.94 84 PHE A O 1
ATOM 681 N N . VAL A 1 85 ? -10.660 1.284 15.505 1.00 94.69 85 VAL A N 1
ATOM 682 C CA . VAL A 1 85 ? -10.266 2.657 15.204 1.00 94.69 85 VAL A CA 1
ATOM 683 C C . VAL A 1 85 ? -10.409 2.882 13.710 1.00 94.69 85 VAL A C 1
ATOM 685 O O . VAL A 1 85 ? -9.902 2.105 12.901 1.00 94.69 85 VAL A O 1
ATOM 688 N N . ALA A 1 86 ? -11.089 3.960 13.338 1.00 94.19 86 ALA A N 1
ATOM 689 C CA . ALA A 1 86 ? -11.125 4.445 11.971 1.00 94.19 86 ALA A CA 1
ATOM 690 C C . ALA A 1 86 ? -9.810 5.187 11.700 1.00 94.19 86 ALA A C 1
ATOM 692 O O . ALA A 1 86 ? -9.625 6.325 12.134 1.00 94.19 86 ALA A O 1
ATOM 693 N N . TYR A 1 87 ? -8.886 4.522 11.010 1.00 93.88 87 TYR A N 1
ATOM 694 C CA . TYR A 1 87 ? -7.537 5.001 10.702 1.00 93.88 87 TYR A CA 1
ATOM 695 C C . TYR A 1 87 ? -7.554 6.381 10.041 1.00 93.88 87 TYR A C 1
ATOM 697 O O . TYR A 1 87 ? -6.877 7.298 10.497 1.00 93.88 87 TYR A O 1
ATOM 705 N N . ASN A 1 88 ? -8.364 6.548 8.992 1.00 91.75 88 ASN A N 1
ATOM 706 C CA . ASN A 1 88 ? -8.416 7.802 8.244 1.00 91.75 88 ASN A CA 1
ATOM 707 C C . ASN A 1 88 ? -8.954 8.951 9.087 1.00 91.75 88 ASN A C 1
ATOM 709 O O . ASN A 1 88 ? -8.439 10.050 8.981 1.00 91.75 88 ASN A O 1
ATOM 713 N N . ASN A 1 89 ? -9.905 8.698 9.989 1.00 93.25 89 ASN A N 1
ATOM 714 C CA . ASN A 1 89 ? -10.430 9.754 10.851 1.00 93.25 89 ASN A CA 1
ATOM 715 C C . ASN A 1 89 ? -9.356 10.286 11.818 1.00 93.25 89 ASN A C 1
ATOM 717 O O . ASN A 1 89 ? -9.442 11.440 12.221 1.00 93.25 89 ASN A O 1
ATOM 721 N N . VAL A 1 90 ? -8.358 9.471 12.193 1.00 91.56 90 VAL A N 1
ATOM 722 C CA . VAL A 1 90 ? -7.194 9.938 12.971 1.00 91.56 90 VAL A CA 1
ATOM 723 C C . VAL A 1 90 ? -6.307 10.835 12.105 1.00 91.56 90 VAL A C 1
ATOM 725 O O . VAL A 1 90 ? -5.975 11.949 12.505 1.00 91.56 90 VAL A O 1
ATOM 728 N N . LEU A 1 91 ? -5.968 10.376 10.896 1.00 89.00 91 LEU A N 1
ATOM 729 C CA . LEU A 1 91 ? -5.101 11.128 9.986 1.00 89.00 91 LEU A CA 1
ATOM 730 C C . LEU A 1 91 ? -5.727 12.442 9.506 1.00 89.00 91 LEU A C 1
ATOM 732 O O . LEU A 1 91 ? -5.033 13.453 9.439 1.00 89.00 91 LEU A O 1
ATOM 736 N N . ASP A 1 92 ? -7.028 12.450 9.221 1.00 88.56 92 ASP A N 1
ATOM 737 C CA . ASP A 1 92 ? -7.778 13.629 8.771 1.00 88.56 92 ASP A CA 1
ATOM 738 C C . ASP A 1 92 ? -7.801 14.737 9.840 1.00 88.56 92 ASP A C 1
ATOM 740 O O . ASP A 1 92 ? -7.970 15.912 9.523 1.00 88.56 92 ASP A O 1
ATOM 744 N N . GLN A 1 93 ? -7.585 14.381 11.111 1.00 87.50 93 GLN A N 1
ATOM 745 C CA . GLN A 1 93 ? -7.438 15.327 12.222 1.00 87.50 93 GLN A CA 1
ATOM 746 C C . GLN A 1 93 ? -6.001 15.856 12.372 1.00 87.50 93 GLN A C 1
ATOM 748 O O . GLN A 1 93 ? -5.727 16.634 13.284 1.00 87.50 93 GLN A O 1
ATOM 753 N N . GLY A 1 94 ? -5.073 15.433 11.508 1.00 85.94 94 GLY A N 1
ATOM 754 C CA . GLY A 1 94 ? -3.652 15.770 11.598 1.00 85.94 94 GLY A CA 1
ATOM 755 C C . GLY A 1 94 ? -2.924 15.063 12.744 1.00 85.94 94 GLY A C 1
ATOM 756 O O . GLY A 1 94 ? -1.838 15.493 13.128 1.00 85.94 94 GLY A O 1
ATOM 757 N N . VAL A 1 95 ? -3.515 14.004 13.307 1.00 86.06 95 VAL A N 1
ATOM 758 C CA . VAL A 1 95 ? -2.935 13.251 14.422 1.00 86.06 95 VAL A CA 1
ATOM 759 C C . VAL A 1 95 ? -2.097 12.097 13.877 1.00 86.06 95 VAL A C 1
ATOM 761 O O . VAL A 1 95 ? -2.553 11.314 13.042 1.00 86.06 95 VAL A O 1
ATOM 764 N N . ASP A 1 96 ? -0.866 11.973 14.368 1.00 85.56 96 ASP A N 1
ATOM 765 C CA . ASP A 1 96 ? -0.014 10.825 14.073 1.00 85.56 96 ASP A CA 1
ATOM 766 C C . ASP A 1 96 ? -0.527 9.552 14.777 1.00 85.56 96 ASP A C 1
ATOM 768 O O . ASP A 1 96 ? -1.006 9.591 15.912 1.00 85.56 96 ASP A O 1
ATOM 772 N N . LEU A 1 97 ? -0.431 8.399 14.111 1.00 87.75 97 LEU A N 1
ATOM 773 C CA . LEU A 1 97 ? -0.973 7.136 14.627 1.00 87.75 97 LEU A CA 1
ATOM 774 C C . LEU A 1 97 ? -0.229 6.616 15.856 1.00 87.75 97 LEU A C 1
ATOM 776 O O . LEU A 1 97 ? -0.851 5.983 16.709 1.00 87.75 97 LEU A O 1
ATOM 780 N N . PHE A 1 98 ? 1.081 6.857 15.947 1.00 87.62 98 PHE A N 1
ATOM 781 C CA . PHE A 1 98 ? 1.870 6.501 17.120 1.00 87.62 98 PHE A CA 1
ATOM 782 C C . PHE A 1 98 ? 1.417 7.349 18.305 1.00 87.62 98 PHE A C 1
ATOM 784 O O . PHE A 1 98 ? 1.090 6.794 19.355 1.00 87.62 98 PHE A O 1
ATOM 791 N N . THR A 1 99 ? 1.293 8.666 18.115 1.00 88.00 99 THR A N 1
ATOM 792 C CA . THR A 1 99 ? 0.738 9.567 19.136 1.00 88.00 99 THR A CA 1
ATOM 793 C C . THR A 1 99 ? -0.666 9.139 19.557 1.00 88.00 99 THR A C 1
ATOM 795 O O . THR A 1 99 ? -0.914 8.955 20.747 1.00 88.00 99 THR A O 1
ATOM 798 N N . HIS A 1 100 ? -1.564 8.882 18.603 1.00 89.25 100 HIS A N 1
ATOM 799 C CA . HIS A 1 100 ? -2.918 8.409 18.892 1.00 89.25 100 HIS A CA 1
ATOM 800 C C . HIS A 1 100 ? -2.913 7.104 19.700 1.00 89.25 100 HIS A C 1
ATOM 802 O O . HIS A 1 100 ? -3.649 6.967 20.676 1.00 89.25 100 HIS A O 1
ATOM 808 N N . PHE A 1 101 ? -2.090 6.126 19.320 1.00 89.31 101 PHE A N 1
ATOM 809 C CA . PHE A 1 101 ? -2.025 4.861 20.042 1.00 89.31 101 PHE A CA 1
ATOM 810 C C . PHE A 1 101 ? -1.555 5.068 21.488 1.00 89.31 101 PHE A C 1
ATOM 812 O O . PHE A 1 101 ? -2.226 4.632 22.421 1.00 89.31 101 PHE A O 1
ATOM 819 N N . TRP A 1 102 ? -0.448 5.770 21.711 1.00 88.19 102 TRP A N 1
ATOM 820 C CA . TRP A 1 102 ? 0.065 5.944 23.070 1.00 88.19 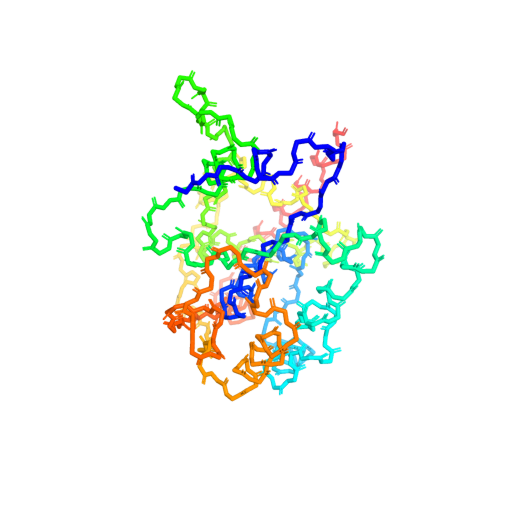102 TRP A CA 1
ATOM 821 C C . TRP A 1 102 ? -0.854 6.780 23.949 1.00 88.19 102 TRP A C 1
ATOM 823 O O . TRP A 1 102 ? -1.152 6.365 25.067 1.00 88.19 102 TRP A O 1
ATOM 833 N N . GLU A 1 103 ? -1.366 7.901 23.453 1.00 88.38 103 GLU A N 1
ATOM 834 C CA . GLU A 1 103 ? -2.139 8.822 24.286 1.00 88.38 103 GLU A CA 1
ATOM 835 C C . GLU A 1 103 ? -3.595 8.377 24.446 1.00 88.38 103 GLU A C 1
ATOM 837 O O . GLU A 1 103 ? -4.134 8.416 25.554 1.00 88.38 103 GLU A O 1
ATOM 842 N N . ASN A 1 104 ? -4.241 7.911 23.374 1.00 85.50 104 ASN A N 1
ATOM 843 C CA . ASN A 1 104 ? -5.672 7.599 23.388 1.00 85.50 104 ASN A CA 1
ATOM 844 C C . ASN A 1 104 ? -5.957 6.131 23.719 1.00 85.50 104 ASN A C 1
ATOM 846 O O . ASN A 1 104 ? -6.982 5.834 24.339 1.00 85.50 104 ASN A O 1
ATOM 850 N N . VAL A 1 105 ? -5.074 5.210 23.324 1.00 83.75 105 VAL A N 1
ATOM 851 C CA . VAL A 1 105 ? -5.251 3.782 23.614 1.00 83.75 105 VAL A CA 1
ATOM 852 C C . VAL A 1 105 ? -4.563 3.415 24.927 1.00 83.75 105 VAL A C 1
ATOM 854 O O . VAL A 1 105 ? -5.221 2.966 25.866 1.00 83.75 105 VAL A O 1
ATOM 857 N N . VAL A 1 106 ? -3.250 3.627 25.023 1.00 83.81 106 VAL A N 1
ATOM 858 C CA . VAL A 1 106 ? -2.468 3.199 26.197 1.00 83.81 106 VAL A CA 1
ATOM 859 C C . VAL A 1 106 ? -2.606 4.179 27.368 1.00 83.81 106 VAL A C 1
ATOM 861 O O . VAL A 1 106 ? -2.563 3.764 28.519 1.00 83.81 106 VAL A O 1
ATOM 864 N N . GLY A 1 107 ? -2.816 5.468 27.099 1.00 82.94 107 GLY A N 1
ATOM 865 C CA . GLY A 1 107 ? -2.902 6.511 28.125 1.00 82.94 107 GLY A CA 1
ATOM 866 C C . GLY A 1 107 ? -1.562 7.044 28.610 1.00 82.94 107 GLY A C 1
ATOM 867 O O . GLY A 1 107 ? -1.492 7.603 29.703 1.00 82.94 107 GLY A O 1
ATOM 868 N N . ILE A 1 108 ? -0.507 6.886 27.813 1.00 84.31 108 ILE A N 1
ATOM 869 C CA . ILE A 1 108 ? 0.824 7.404 28.117 1.00 84.31 108 ILE A CA 1
ATOM 870 C C . ILE A 1 108 ? 1.055 8.671 27.289 1.00 84.31 108 ILE A C 1
ATOM 872 O O . ILE A 1 108 ? 1.005 8.598 26.061 1.00 84.31 108 ILE A O 1
ATOM 876 N N . PRO A 1 109 ? 1.324 9.826 27.927 1.00 86.88 109 PRO A N 1
ATOM 877 C CA . PRO A 1 109 ? 1.665 11.050 27.211 1.00 86.88 109 PRO A CA 1
ATOM 878 C C . PRO A 1 109 ? 2.927 10.860 26.364 1.00 86.88 109 PRO A C 1
ATOM 880 O O . PRO A 1 109 ? 3.937 10.371 26.868 1.00 86.88 109 PRO A O 1
ATOM 883 N N . THR A 1 110 ? 2.909 11.310 25.110 1.00 85.81 110 THR A N 1
ATOM 884 C CA . THR A 1 110 ? 4.087 11.232 24.223 1.00 85.81 110 THR A CA 1
ATOM 885 C C . THR A 1 110 ? 5.009 12.444 24.330 1.00 85.81 110 THR A C 1
ATOM 887 O O . THR A 1 110 ? 6.079 12.485 23.723 1.00 85.81 110 THR A O 1
ATOM 890 N N . ARG A 1 111 ? 4.635 13.443 25.139 1.00 83.50 111 ARG A N 1
ATOM 891 C CA . ARG A 1 111 ? 5.442 14.645 25.373 1.00 83.50 111 ARG A CA 1
ATOM 892 C C . ARG A 1 111 ? 6.821 14.271 25.928 1.00 83.50 111 ARG A C 1
ATOM 894 O O . ARG A 1 111 ? 6.933 13.806 27.056 1.00 83.50 111 ARG A O 1
ATOM 901 N N . GLY A 1 112 ? 7.865 14.555 25.151 1.00 79.38 112 GLY A N 1
ATOM 902 C CA . GLY A 1 112 ? 9.255 14.261 25.512 1.00 79.38 112 GLY A CA 1
ATOM 903 C C . GLY A 1 112 ? 9.750 12.884 25.064 1.00 79.38 112 GLY A C 1
ATOM 904 O O . GLY A 1 112 ? 10.908 12.564 25.317 1.00 79.38 112 GLY A O 1
ATOM 905 N N . MET A 1 113 ? 8.919 12.089 24.383 1.00 82.00 113 MET A N 1
ATOM 906 C CA . MET A 1 113 ? 9.384 10.900 23.672 1.00 82.00 113 MET A CA 1
ATOM 907 C C . MET A 1 113 ? 10.069 11.309 22.370 1.00 82.00 113 MET A C 1
ATOM 909 O O . MET A 1 113 ? 9.581 12.182 21.647 1.00 82.00 113 MET A O 1
ATOM 913 N N . ASP A 1 114 ? 11.181 10.650 22.052 1.00 76.81 114 ASP A N 1
ATOM 914 C CA . ASP A 1 114 ? 11.763 10.728 20.719 1.00 76.81 114 ASP A CA 1
ATOM 915 C C . ASP A 1 114 ? 10.899 9.911 19.752 1.00 76.81 114 ASP A C 1
ATOM 917 O O . ASP A 1 114 ? 11.036 8.697 19.621 1.00 76.81 114 ASP A O 1
ATOM 921 N N . ILE A 1 115 ? 9.947 10.598 19.124 1.00 71.75 115 ILE A N 1
ATOM 922 C CA . ILE A 1 115 ? 9.082 10.048 18.076 1.00 71.75 115 ILE A CA 1
ATOM 923 C C . ILE A 1 115 ? 9.683 10.237 16.681 1.00 71.75 115 ILE A C 1
ATOM 925 O O . ILE A 1 115 ? 8.985 10.046 15.680 1.00 71.75 115 ILE A O 1
ATOM 929 N N . SER A 1 116 ? 10.952 10.652 16.581 1.00 68.25 116 SER A N 1
ATOM 930 C CA . SER A 1 116 ? 11.610 10.712 15.285 1.00 68.25 116 SER A CA 1
ATOM 931 C C . SER A 1 116 ? 11.654 9.297 14.717 1.00 68.25 116 SER A C 1
ATOM 933 O O . SER A 1 116 ? 12.215 8.378 15.302 1.00 68.25 116 SER A O 1
ATOM 935 N N . ASN A 1 117 ? 10.964 9.086 13.598 1.00 57.94 117 ASN A N 1
ATOM 936 C CA . ASN A 1 117 ? 10.978 7.797 12.934 1.00 57.94 117 ASN A CA 1
ATOM 937 C C . ASN A 1 117 ? 12.314 7.681 12.179 1.00 57.94 117 ASN A C 1
ATOM 939 O O . ASN A 1 117 ? 12.472 8.384 11.174 1.00 57.94 117 ASN A O 1
ATOM 943 N N . PRO A 1 118 ? 13.267 6.825 12.607 1.00 53.41 118 PRO A N 1
ATOM 944 C CA . PRO A 1 118 ? 14.529 6.650 11.887 1.00 53.41 118 PRO A CA 1
ATOM 945 C C . PRO A 1 118 ? 14.312 6.013 10.505 1.00 53.41 118 PRO A C 1
ATOM 947 O O . PRO A 1 118 ? 15.147 6.153 9.614 1.00 53.41 118 PRO A O 1
ATOM 950 N N . PHE A 1 119 ? 13.160 5.368 10.306 1.00 52.06 119 PHE A N 1
ATOM 951 C CA . PHE A 1 119 ? 12.725 4.738 9.065 1.00 52.06 119 PHE A CA 1
ATOM 952 C C . PHE A 1 119 ? 11.400 5.358 8.620 1.00 52.06 119 PHE A C 1
ATOM 954 O O . PHE A 1 119 ? 10.362 4.682 8.644 1.00 52.06 119 PHE A O 1
ATOM 961 N N . PRO A 1 120 ? 11.382 6.658 8.257 1.00 51.09 120 PRO A N 1
ATOM 962 C CA . PRO A 1 120 ? 10.153 7.293 7.825 1.00 51.09 120 PRO A CA 1
ATOM 963 C C . PRO A 1 120 ? 9.599 6.441 6.689 1.00 51.09 120 PRO A C 1
ATOM 965 O O . PRO A 1 120 ? 10.287 6.220 5.690 1.00 51.09 120 PRO A O 1
ATOM 968 N N . ASN A 1 121 ? 8.376 5.932 6.863 1.00 52.41 121 ASN A N 1
ATOM 969 C CA . ASN A 1 121 ? 7.666 5.161 5.847 1.00 52.41 121 ASN A CA 1
ATOM 970 C C . ASN A 1 121 ? 7.209 6.161 4.774 1.00 52.41 121 ASN A C 1
ATOM 972 O O . ASN A 1 121 ? 6.025 6.459 4.612 1.00 52.41 121 ASN A O 1
ATOM 976 N N . ARG A 1 122 ? 8.195 6.820 4.150 1.00 56.59 122 ARG A N 1
ATOM 977 C CA . ARG A 1 122 ? 8.005 7.868 3.163 1.00 56.59 122 ARG A CA 1
ATOM 978 C C . ARG A 1 122 ? 7.220 7.222 2.049 1.00 56.59 122 ARG A C 1
ATOM 980 O O . ARG A 1 122 ? 7.547 6.120 1.608 1.00 56.59 122 ARG A O 1
ATOM 987 N N . HIS A 1 123 ? 6.173 7.918 1.624 1.00 65.12 123 HIS A N 1
ATOM 988 C CA . HIS A 1 123 ? 5.437 7.531 0.438 1.00 65.12 123 HIS A CA 1
ATOM 989 C C . HIS A 1 123 ? 6.451 7.235 -0.673 1.00 65.12 123 HIS A C 1
ATOM 991 O O . HIS A 1 123 ? 7.252 8.098 -1.038 1.00 65.12 123 HIS A O 1
ATOM 997 N N . VAL A 1 124 ? 6.480 5.980 -1.128 1.00 77.31 124 VAL A N 1
ATOM 998 C CA . VAL A 1 124 ? 7.367 5.587 -2.216 1.00 77.31 124 VAL A CA 1
ATOM 999 C C . VAL A 1 124 ? 6.810 6.259 -3.460 1.00 77.31 124 VAL A C 1
ATOM 1001 O O . VAL A 1 124 ? 5.681 5.974 -3.874 1.00 77.31 124 VAL A O 1
ATOM 1004 N N . GLY A 1 125 ? 7.588 7.194 -4.006 1.00 87.38 125 GLY A N 1
ATOM 1005 C CA . GLY A 1 125 ? 7.249 7.873 -5.247 1.00 87.38 125 GLY A CA 1
ATOM 1006 C C . GLY A 1 125 ? 7.046 6.859 -6.369 1.00 87.38 125 GLY A C 1
ATOM 1007 O O . GLY A 1 125 ? 7.663 5.794 -6.364 1.00 87.38 125 GLY A O 1
ATOM 1008 N N . PHE A 1 126 ? 6.180 7.202 -7.320 1.00 89.75 126 PHE A N 1
ATOM 1009 C CA . PHE A 1 126 ? 5.835 6.354 -8.462 1.00 89.75 126 PHE A CA 1
ATOM 1010 C C . PHE A 1 126 ? 7.080 5.765 -9.137 1.00 89.75 126 PHE A C 1
ATOM 1012 O O . PHE A 1 126 ? 7.198 4.558 -9.281 1.00 89.75 126 PHE A O 1
ATOM 1019 N N . GLU A 1 127 ? 8.065 6.600 -9.450 1.00 92.06 127 GLU A N 1
ATOM 1020 C CA . GLU A 1 127 ? 9.289 6.194 -10.136 1.00 92.06 127 GLU A CA 1
ATOM 1021 C C . GLU A 1 127 ? 10.089 5.167 -9.330 1.00 92.06 127 GLU A C 1
ATOM 1023 O O . GLU A 1 127 ? 10.573 4.186 -9.888 1.00 92.06 127 GLU A O 1
ATOM 1028 N N . THR A 1 128 ? 10.199 5.352 -8.012 1.00 92.19 128 THR A N 1
ATOM 1029 C CA . THR A 1 128 ? 10.887 4.398 -7.131 1.00 92.19 128 THR A CA 1
ATOM 1030 C C . THR A 1 128 ? 10.123 3.080 -7.049 1.00 92.19 128 THR A C 1
ATOM 1032 O O . THR A 1 128 ? 10.736 2.016 -7.104 1.00 92.19 128 THR A O 1
ATOM 1035 N N . LEU A 1 129 ? 8.794 3.135 -6.933 1.00 92.12 129 LEU A N 1
ATOM 1036 C CA . LEU A 1 129 ? 7.947 1.945 -6.873 1.00 92.12 129 LEU A CA 1
ATOM 1037 C C . LEU A 1 129 ? 8.072 1.122 -8.158 1.00 92.12 129 LEU A C 1
ATOM 1039 O O . LEU A 1 129 ? 8.330 -0.078 -8.107 1.00 92.12 129 LEU A O 1
ATOM 1043 N N . GLU A 1 130 ? 7.958 1.783 -9.304 1.00 93.38 130 GLU A N 1
ATOM 1044 C CA . GLU A 1 130 ? 8.001 1.126 -10.604 1.00 93.38 130 GLU A CA 1
ATOM 1045 C C . GLU A 1 130 ? 9.413 0.647 -10.951 1.00 93.38 130 GLU A C 1
ATOM 1047 O O . GLU A 1 130 ? 9.563 -0.451 -11.480 1.00 93.38 130 GLU A O 1
ATOM 1052 N N . THR A 1 131 ? 10.458 1.378 -10.547 1.00 94.94 131 THR A N 1
ATOM 1053 C CA . THR A 1 131 ? 11.843 0.879 -10.625 1.00 94.94 131 THR A CA 1
ATOM 1054 C C . THR A 1 131 ? 12.004 -0.408 -9.815 1.00 94.94 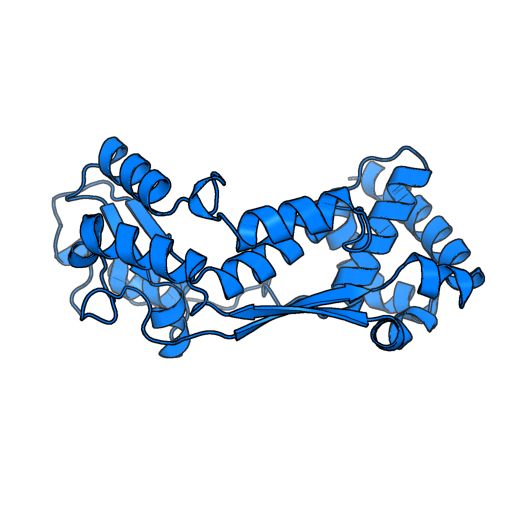131 THR A C 1
ATOM 1056 O O . THR A 1 131 ? 12.589 -1.370 -10.308 1.00 94.94 131 THR A O 1
ATOM 1059 N N . ASN A 1 132 ? 11.453 -0.466 -8.597 1.00 94.69 132 ASN A N 1
ATOM 1060 C CA . ASN A 1 132 ? 11.489 -1.680 -7.780 1.00 94.69 132 ASN A CA 1
ATOM 1061 C C . ASN A 1 132 ? 10.778 -2.849 -8.472 1.00 94.69 132 ASN A C 1
ATOM 1063 O O . ASN A 1 132 ? 11.306 -3.955 -8.535 1.00 94.69 132 ASN A O 1
ATOM 1067 N N . ARG A 1 133 ? 9.603 -2.592 -9.056 1.00 93.12 133 ARG A N 1
ATOM 1068 C CA . ARG A 1 133 ? 8.844 -3.596 -9.807 1.00 93.12 133 ARG A CA 1
ATOM 1069 C C . ARG A 1 133 ? 9.624 -4.118 -11.014 1.00 93.12 133 ARG A C 1
ATOM 1071 O O . ARG A 1 133 ? 9.678 -5.325 -11.226 1.00 93.12 133 ARG A O 1
ATOM 1078 N N . MET A 1 134 ? 10.277 -3.236 -11.770 1.00 94.12 134 MET A N 1
ATOM 1079 C CA . MET A 1 134 ? 11.136 -3.622 -12.894 1.00 94.12 134 MET A CA 1
ATOM 1080 C C . MET A 1 134 ? 12.338 -4.468 -12.452 1.00 94.12 134 MET A C 1
ATOM 1082 O O . MET A 1 134 ? 12.695 -5.419 -13.146 1.00 94.12 134 MET A O 1
ATOM 1086 N N . LEU A 1 135 ? 12.940 -4.169 -11.295 1.00 95.38 135 LEU A N 1
ATOM 1087 C CA . LEU A 1 135 ? 13.995 -5.005 -10.711 1.00 95.38 135 LEU A CA 1
ATOM 1088 C C . LEU A 1 135 ? 13.462 -6.386 -10.306 1.00 95.38 135 LEU A C 1
ATOM 1090 O O . LEU A 1 135 ? 14.109 -7.387 -10.610 1.00 95.38 135 LEU A O 1
ATOM 1094 N N . ASN A 1 136 ? 12.267 -6.461 -9.707 1.00 94.69 136 ASN A N 1
ATOM 1095 C CA . ASN A 1 136 ? 11.616 -7.736 -9.387 1.00 94.69 136 ASN A CA 1
ATOM 1096 C C . ASN A 1 136 ? 11.395 -8.591 -10.649 1.00 94.69 136 ASN A C 1
ATOM 1098 O O . ASN A 1 136 ? 11.706 -9.780 -10.646 1.00 94.69 136 ASN A O 1
ATOM 1102 N N . VAL A 1 137 ? 10.921 -7.984 -11.747 1.00 92.06 137 VAL A N 1
ATOM 1103 C CA . VAL A 1 137 ? 10.765 -8.658 -13.053 1.00 92.06 137 VAL A CA 1
ATOM 1104 C C . VAL A 1 137 ? 12.108 -9.160 -13.579 1.00 92.06 137 VAL A C 1
ATOM 1106 O O . VAL A 1 137 ? 12.221 -10.311 -14.000 1.00 92.06 137 VAL A O 1
ATOM 1109 N N . ALA A 1 138 ? 13.139 -8.315 -13.553 1.00 93.75 138 ALA A N 1
ATOM 1110 C CA . ALA A 1 138 ? 14.468 -8.675 -14.035 1.00 93.75 138 ALA A CA 1
ATOM 1111 C C . ALA A 1 138 ? 15.080 -9.847 -13.246 1.00 93.75 138 ALA A C 1
ATOM 1113 O O . ALA A 1 138 ? 15.730 -10.701 -13.847 1.00 93.75 138 ALA A O 1
ATOM 1114 N N . LEU A 1 139 ? 14.842 -9.912 -11.931 1.00 94.00 139 LEU A N 1
ATOM 1115 C CA . LEU A 1 139 ? 15.255 -11.021 -11.066 1.00 94.00 139 LEU A CA 1
ATOM 1116 C C . LEU A 1 139 ? 14.522 -12.324 -11.403 1.00 94.00 139 LEU A C 1
ATOM 1118 O O . LEU A 1 139 ? 15.175 -13.346 -11.617 1.00 94.00 139 LEU A O 1
ATOM 1122 N N . LEU A 1 140 ? 13.195 -12.281 -11.553 1.00 92.12 140 LEU A N 1
ATOM 1123 C CA . LEU A 1 140 ? 12.425 -13.462 -11.960 1.00 92.12 140 LEU A CA 1
ATOM 1124 C C . LEU A 1 140 ? 12.896 -14.015 -13.309 1.00 92.12 140 LEU A C 1
ATOM 1126 O O . LEU A 1 140 ? 13.060 -15.224 -13.461 1.00 92.12 140 LEU A O 1
ATOM 1130 N N . ASN A 1 141 ? 13.190 -13.136 -14.270 1.00 90.75 141 ASN A N 1
ATOM 1131 C CA . ASN A 1 141 ? 13.673 -13.528 -15.597 1.00 90.75 141 ASN A CA 1
ATOM 1132 C C . ASN A 1 141 ? 15.039 -14.234 -15.578 1.00 90.75 141 ASN A C 1
ATOM 1134 O O . ASN A 1 141 ? 15.388 -14.907 -16.549 1.00 90.75 141 ASN A O 1
ATOM 1138 N N . ILE A 1 142 ? 15.826 -14.082 -14.509 1.00 91.06 142 ILE A N 1
ATOM 1139 C CA . ILE A 1 142 ? 17.100 -14.792 -14.324 1.00 91.06 142 ILE A CA 1
ATOM 1140 C C . ILE A 1 142 ? 16.999 -15.959 -13.330 1.00 91.06 142 ILE A C 1
ATOM 1142 O O . ILE A 1 142 ? 18.025 -16.553 -13.011 1.00 91.06 142 ILE A O 1
ATOM 1146 N N . GLY A 1 143 ? 15.788 -16.312 -12.884 1.00 90.81 143 GLY A N 1
ATOM 1147 C CA . GLY A 1 143 ? 15.529 -17.444 -11.991 1.00 90.81 143 GLY A CA 1
ATOM 1148 C C . GLY A 1 143 ? 15.637 -17.133 -10.497 1.00 90.81 143 GLY A C 1
ATOM 1149 O O . GLY A 1 143 ? 15.610 -18.060 -9.693 1.00 90.81 143 GLY A O 1
ATOM 1150 N N . GLU A 1 144 ? 15.742 -15.859 -10.117 1.00 93.19 144 GLU A N 1
ATOM 1151 C CA . GLU A 1 144 ? 15.823 -15.431 -8.718 1.00 93.19 144 GLU A CA 1
ATOM 1152 C C . GLU A 1 144 ? 14.442 -15.062 -8.168 1.00 93.19 144 GLU A C 1
ATOM 1154 O O . GLU A 1 144 ? 13.611 -14.501 -8.883 1.00 93.19 144 GLU A O 1
ATOM 1159 N N . VAL A 1 145 ? 14.201 -15.327 -6.880 1.00 92.12 145 VAL A N 1
ATOM 1160 C CA . VAL A 1 145 ? 12.943 -14.962 -6.208 1.00 92.12 145 VAL A CA 1
ATOM 1161 C C . VAL A 1 145 ? 13.099 -13.589 -5.541 1.00 92.12 145 VAL A C 1
ATOM 1163 O O . VAL A 1 145 ? 13.795 -13.480 -4.526 1.00 92.12 145 VAL A O 1
ATOM 1166 N N . PRO A 1 146 ? 12.471 -12.526 -6.074 1.00 93.31 146 PRO A N 1
ATOM 1167 C CA . PRO A 1 146 ? 12.545 -11.202 -5.473 1.00 93.31 146 PRO A CA 1
ATOM 1168 C C . PRO A 1 146 ? 11.831 -11.160 -4.115 1.00 93.31 146 PRO A C 1
ATOM 1170 O O . PRO A 1 146 ? 10.900 -11.918 -3.843 1.00 93.31 146 PRO A O 1
ATOM 1173 N N . GLY A 1 147 ? 12.249 -10.227 -3.262 1.00 91.31 147 GLY A N 1
ATOM 1174 C CA . GLY A 1 147 ? 11.666 -10.016 -1.941 1.00 91.31 147 GLY A CA 1
ATOM 1175 C C . GLY A 1 147 ? 12.014 -8.640 -1.368 1.00 91.31 147 GLY A C 1
ATOM 1176 O O . GLY A 1 147 ? 12.568 -7.799 -2.078 1.00 91.31 147 GLY A O 1
ATOM 1177 N N . PRO A 1 148 ? 11.750 -8.400 -0.070 1.00 91.81 148 PRO A N 1
ATOM 1178 C CA . PRO A 1 148 ? 11.998 -7.106 0.585 1.00 91.81 148 PRO A CA 1
ATOM 1179 C C . PRO A 1 148 ? 13.429 -6.570 0.454 1.00 91.81 148 PRO A C 1
ATOM 1181 O O . PRO A 1 148 ? 13.654 -5.360 0.501 1.00 91.81 148 PRO A O 1
ATOM 1184 N N . TRP A 1 149 ? 14.399 -7.467 0.276 1.00 92.44 149 TRP A N 1
ATOM 1185 C CA . TRP A 1 149 ? 15.807 -7.135 0.076 1.00 92.44 149 TRP A CA 1
ATOM 1186 C C . TRP A 1 149 ? 16.051 -6.333 -1.212 1.00 92.44 149 TRP A C 1
ATOM 1188 O O . TRP A 1 149 ? 16.917 -5.464 -1.217 1.00 92.44 149 TRP A O 1
ATOM 1198 N N . VAL A 1 150 ? 15.243 -6.532 -2.262 1.00 94.38 150 VAL A N 1
ATOM 1199 C CA . VAL A 1 150 ? 15.341 -5.768 -3.519 1.00 94.38 150 VAL A CA 1
ATOM 1200 C C . VAL A 1 150 ? 14.998 -4.304 -3.271 1.00 94.38 150 VAL A C 1
ATOM 1202 O O . VAL A 1 150 ? 15.735 -3.405 -3.675 1.00 94.38 150 VAL A O 1
ATOM 1205 N N . HIS A 1 151 ? 13.908 -4.061 -2.537 1.00 93.19 151 HIS A N 1
ATOM 1206 C CA . HIS A 1 151 ? 13.485 -2.709 -2.193 1.00 93.19 151 HIS A CA 1
ATOM 1207 C C . HIS A 1 151 ? 14.526 -2.000 -1.326 1.00 93.19 151 HIS A C 1
ATOM 1209 O O . HIS A 1 151 ? 14.861 -0.847 -1.594 1.00 93.19 151 HIS A O 1
ATOM 1215 N N . ARG A 1 152 ? 15.071 -2.693 -0.318 1.00 91.56 152 ARG A N 1
ATOM 1216 C CA . ARG A 1 152 ? 16.154 -2.162 0.522 1.00 91.56 152 ARG A CA 1
ATOM 1217 C C . ARG A 1 152 ? 17.367 -1.778 -0.325 1.00 91.56 152 ARG A C 1
ATOM 1219 O O . ARG A 1 152 ? 17.809 -0.632 -0.264 1.00 91.56 152 ARG A O 1
ATOM 1226 N N . TRP A 1 153 ? 17.828 -2.697 -1.168 1.00 94.50 153 TRP A N 1
ATOM 1227 C CA . TRP A 1 153 ? 18.973 -2.481 -2.044 1.00 94.50 153 TRP A CA 1
ATOM 1228 C C . TRP A 1 153 ? 18.759 -1.293 -2.993 1.00 94.50 153 TRP A C 1
ATOM 1230 O O . TRP A 1 153 ? 19.651 -0.460 -3.162 1.00 94.50 153 TRP A O 1
ATOM 1240 N N . LEU A 1 154 ? 17.559 -1.156 -3.570 1.00 93.88 154 LEU A N 1
ATOM 1241 C CA . LEU A 1 154 ? 17.182 -0.003 -4.390 1.00 93.88 154 LEU A CA 1
ATOM 1242 C C . LEU A 1 154 ? 17.312 1.310 -3.610 1.00 93.88 154 LEU A C 1
ATOM 1244 O O . LEU A 1 154 ? 17.857 2.278 -4.144 1.00 93.88 154 LEU A O 1
ATOM 1248 N N . LEU A 1 155 ? 16.812 1.374 -2.374 1.00 91.19 155 LEU A N 1
ATOM 1249 C CA . LEU A 1 155 ? 16.890 2.591 -1.558 1.00 91.19 155 LEU A CA 1
ATOM 1250 C C . LEU A 1 155 ? 18.345 2.984 -1.269 1.00 91.19 155 LEU A C 1
ATOM 1252 O O . LEU A 1 155 ? 18.697 4.154 -1.414 1.00 91.19 155 LEU A O 1
ATOM 1256 N N . GLU A 1 156 ? 19.196 2.011 -0.955 1.00 91.25 156 GLU A N 1
ATOM 1257 C CA . GLU A 1 156 ? 20.630 2.214 -0.699 1.00 91.25 156 GLU A CA 1
ATOM 1258 C C . GLU A 1 156 ? 21.400 2.642 -1.959 1.00 91.25 156 GLU A C 1
ATOM 1260 O O . GLU A 1 156 ? 22.343 3.429 -1.882 1.00 91.25 156 GLU A O 1
ATOM 1265 N N . ASN A 1 157 ? 20.964 2.191 -3.139 1.00 93.81 157 ASN A N 1
ATOM 1266 C CA . ASN A 1 157 ? 21.643 2.432 -4.415 1.00 93.81 157 ASN A CA 1
ATOM 1267 C C . ASN A 1 157 ? 20.936 3.461 -5.315 1.00 93.81 157 ASN A C 1
ATOM 1269 O O . ASN A 1 157 ? 21.325 3.640 -6.470 1.00 93.81 157 ASN A O 1
ATOM 1273 N N . THR A 1 158 ? 19.920 4.177 -4.817 1.00 90.81 158 THR A N 1
ATOM 1274 C CA . THR A 1 158 ? 19.042 5.029 -5.646 1.00 90.81 158 THR A CA 1
ATOM 1275 C C . THR A 1 158 ? 19.815 6.058 -6.478 1.00 90.81 158 THR A C 1
ATOM 1277 O O . THR A 1 158 ? 19.508 6.247 -7.655 1.00 90.81 158 THR A O 1
ATOM 1280 N N . CYS A 1 159 ? 20.826 6.723 -5.907 1.00 89.81 159 CYS A N 1
ATOM 1281 C CA . CYS A 1 159 ? 21.625 7.714 -6.637 1.00 89.81 159 CYS A CA 1
ATOM 1282 C C . CYS A 1 159 ? 22.433 7.084 -7.780 1.00 89.81 159 CYS A C 1
ATOM 1284 O O . CYS A 1 159 ? 22.463 7.633 -8.880 1.00 89.81 159 CYS A O 1
ATOM 1286 N N . ALA A 1 160 ? 23.044 5.920 -7.538 1.00 92.81 160 ALA A N 1
ATOM 1287 C CA . ALA A 1 160 ? 23.817 5.200 -8.545 1.00 92.81 160 ALA A CA 1
ATOM 1288 C C . ALA A 1 160 ? 22.913 4.686 -9.673 1.00 92.81 160 ALA A C 1
ATOM 1290 O O . ALA A 1 160 ? 23.216 4.893 -10.844 1.00 92.81 160 ALA A O 1
ATOM 1291 N N . ILE A 1 161 ? 21.756 4.115 -9.324 1.00 94.44 161 ILE A N 1
ATOM 1292 C CA . ILE A 1 161 ? 20.770 3.615 -10.290 1.00 94.44 161 ILE A CA 1
ATOM 1293 C C . ILE A 1 161 ? 20.262 4.747 -11.187 1.00 94.44 161 ILE A C 1
ATOM 1295 O O . ILE A 1 161 ? 20.208 4.580 -12.401 1.00 94.44 161 ILE A O 1
ATOM 1299 N N . LYS A 1 162 ? 19.945 5.919 -10.620 1.00 93.25 162 LYS A N 1
ATOM 1300 C CA . LYS A 1 162 ? 19.512 7.093 -11.399 1.00 93.25 162 LYS A CA 1
ATOM 1301 C C . LYS A 1 162 ? 20.592 7.610 -12.350 1.00 93.25 162 LYS A C 1
ATOM 1303 O O . LYS A 1 162 ? 20.258 8.099 -13.423 1.00 93.25 162 LYS A O 1
ATOM 1308 N N . ALA A 1 163 ? 21.863 7.520 -11.963 1.00 94.56 163 ALA A N 1
ATOM 1309 C CA . ALA A 1 163 ? 22.977 7.903 -12.826 1.00 94.56 163 ALA A CA 1
ATOM 1310 C C . ALA A 1 163 ? 23.217 6.874 -13.944 1.00 94.56 163 ALA A C 1
ATOM 1312 O O . ALA A 1 163 ? 23.515 7.244 -15.077 1.00 94.56 163 ALA A O 1
ATOM 1313 N N . GLU A 1 164 ? 23.073 5.585 -13.638 1.00 96.00 164 GLU A N 1
ATOM 1314 C CA . GLU A 1 164 ? 23.298 4.501 -14.592 1.00 96.00 164 GLU A CA 1
ATOM 1315 C C . GLU A 1 164 ? 22.140 4.368 -15.592 1.00 96.00 164 GLU A C 1
ATOM 1317 O O . GLU A 1 164 ? 22.381 4.154 -16.782 1.00 96.00 164 GLU A O 1
ATOM 1322 N N . VAL A 1 165 ? 20.897 4.555 -15.137 1.00 96.75 165 VAL A N 1
ATOM 1323 C CA . VAL A 1 165 ? 19.658 4.427 -15.924 1.00 96.75 165 VAL A CA 1
ATOM 1324 C C . VAL A 1 165 ? 18.827 5.720 -15.839 1.00 96.75 165 VAL A C 1
ATOM 1326 O O . VAL A 1 165 ? 17.772 5.749 -15.195 1.00 96.75 165 VAL A O 1
ATOM 1329 N N . PRO A 1 166 ? 19.282 6.821 -16.468 1.00 96.00 166 PRO A N 1
ATOM 1330 C CA . PRO A 1 166 ? 18.586 8.109 -16.416 1.00 96.00 166 PRO A CA 1
ATOM 1331 C C . PRO A 1 166 ? 17.172 8.064 -17.016 1.00 96.00 166 PRO A C 1
ATOM 1333 O O . PRO A 1 166 ? 16.317 8.864 -16.637 1.00 96.00 166 PRO A O 1
ATOM 1336 N N . GLU A 1 167 ? 16.889 7.107 -17.904 1.00 96.50 167 GLU A N 1
ATOM 1337 C CA . GLU A 1 167 ? 15.581 6.910 -18.535 1.00 96.50 167 GLU A CA 1
ATOM 1338 C C . GLU A 1 167 ? 14.465 6.619 -17.515 1.00 96.50 167 GLU A C 1
ATOM 1340 O O . GLU A 1 167 ? 13.303 6.921 -17.783 1.00 96.50 167 GLU A O 1
ATOM 1345 N N . LEU A 1 168 ? 14.796 6.121 -16.314 1.00 94.50 168 LEU A N 1
ATOM 1346 C CA . LEU A 1 168 ? 13.823 5.889 -15.236 1.00 94.50 168 LEU A CA 1
ATOM 1347 C C . LEU A 1 168 ? 13.113 7.174 -14.782 1.00 94.50 168 LEU A C 1
ATOM 1349 O O . LEU A 1 168 ? 11.985 7.115 -14.294 1.00 94.50 168 LEU A O 1
ATOM 1353 N N . ALA A 1 169 ? 13.725 8.347 -14.980 1.00 91.69 169 ALA A N 1
ATOM 1354 C CA . ALA A 1 169 ? 13.069 9.630 -14.723 1.00 91.69 169 ALA A CA 1
ATOM 1355 C C . ALA A 1 169 ? 11.856 9.872 -15.646 1.00 91.69 169 ALA A C 1
ATOM 1357 O O . ALA A 1 169 ? 10.952 10.626 -15.292 1.00 91.69 169 ALA A O 1
ATOM 1358 N N . GLY A 1 170 ? 11.817 9.215 -16.811 1.00 92.56 170 GLY A N 1
ATOM 1359 C CA . GLY A 1 170 ? 10.737 9.295 -17.794 1.00 92.56 170 GLY A CA 1
ATOM 1360 C C . GLY A 1 170 ? 9.594 8.303 -17.573 1.00 92.56 170 GLY A C 1
ATOM 1361 O O . GLY A 1 170 ? 8.646 8.313 -18.354 1.00 92.56 170 GLY A O 1
ATOM 1362 N N . LEU A 1 171 ? 9.629 7.469 -16.522 1.00 93.44 171 LEU A N 1
ATOM 1363 C CA . LEU A 1 171 ? 8.615 6.426 -16.285 1.00 93.44 171 LEU A CA 1
ATOM 1364 C C . LEU A 1 171 ? 7.179 6.965 -16.246 1.00 93.44 171 LEU A C 1
ATOM 1366 O O . LEU A 1 171 ? 6.247 6.271 -16.644 1.00 93.44 171 LEU A O 1
ATOM 1370 N N . ARG A 1 172 ? 6.981 8.212 -15.801 1.00 94.19 172 ARG A N 1
ATOM 1371 C CA . ARG A 1 172 ? 5.650 8.841 -15.774 1.00 94.19 172 ARG A CA 1
ATOM 1372 C C . ARG A 1 172 ? 5.005 8.987 -17.150 1.00 94.19 172 ARG A C 1
ATOM 1374 O O . ARG A 1 172 ? 3.779 9.037 -17.209 1.00 94.19 172 ARG A O 1
ATOM 1381 N N . SER A 1 173 ? 5.787 9.053 -18.225 1.00 95.44 173 SER A N 1
ATOM 1382 C CA . SER A 1 173 ? 5.263 9.127 -19.595 1.00 95.44 173 SER A CA 1
ATOM 1383 C C . SER A 1 173 ? 4.570 7.834 -20.029 1.00 95.44 173 SER A C 1
ATOM 1385 O O . SER A 1 173 ? 3.721 7.877 -20.907 1.00 95.44 173 SER A O 1
ATOM 1387 N N . PHE A 1 174 ? 4.881 6.717 -19.367 1.00 93.44 174 PHE A N 1
ATOM 1388 C CA . PHE A 1 174 ? 4.314 5.387 -19.611 1.00 93.44 174 PHE A CA 1
ATOM 1389 C C . PHE A 1 174 ? 3.277 5.014 -18.541 1.00 93.44 174 PHE A C 1
ATOM 1391 O O . PHE A 1 174 ? 3.026 3.842 -18.266 1.00 93.44 174 PHE A O 1
ATOM 1398 N N . ARG A 1 175 ? 2.732 6.011 -17.835 1.00 91.56 175 ARG A N 1
ATOM 1399 C CA . ARG A 1 175 ? 1.843 5.786 -16.697 1.00 91.56 175 ARG A CA 1
ATOM 1400 C C . ARG A 1 175 ? 0.430 5.442 -17.157 1.00 91.56 175 ARG A C 1
ATOM 1402 O O . ARG A 1 175 ? -0.253 6.262 -17.764 1.00 91.56 175 ARG A O 1
ATOM 1409 N N . ASN A 1 176 ? -0.059 4.325 -16.646 1.00 87.69 176 ASN A N 1
ATOM 1410 C CA . ASN A 1 176 ? -1.466 3.974 -16.576 1.00 87.69 176 ASN A CA 1
ATOM 1411 C C . ASN A 1 176 ? -2.030 4.251 -15.177 1.00 87.69 176 ASN A C 1
ATOM 1413 O O . ASN A 1 176 ? -1.296 4.315 -14.184 1.00 87.69 176 ASN A O 1
ATOM 1417 N N . SER A 1 177 ? -3.350 4.430 -15.085 1.00 86.94 177 SER A N 1
ATOM 1418 C CA . SER A 1 177 ? -4.003 4.617 -13.792 1.00 86.94 177 SER A CA 1
ATOM 1419 C C . SER A 1 177 ? -5.444 4.131 -13.765 1.00 86.94 177 SER A C 1
ATOM 1421 O O . SER A 1 177 ? -6.158 4.232 -14.760 1.00 86.94 177 SER A O 1
ATOM 1423 N N . MET A 1 178 ? -5.883 3.690 -12.590 1.00 83.69 178 MET A N 1
ATOM 1424 C CA . MET A 1 178 ? -7.267 3.356 -12.282 1.00 83.69 178 MET A CA 1
ATOM 1425 C C . MET A 1 178 ? -7.728 4.192 -11.090 1.00 83.69 178 MET A C 1
ATOM 1427 O O . MET A 1 178 ? -7.096 4.178 -10.030 1.00 83.69 178 MET A O 1
ATOM 1431 N N . ALA A 1 179 ? -8.822 4.931 -11.269 1.00 84.69 179 ALA A N 1
ATOM 1432 C CA . ALA A 1 179 ? -9.442 5.680 -10.185 1.00 84.69 179 ALA A CA 1
ATOM 1433 C C . ALA A 1 179 ? -10.145 4.719 -9.222 1.00 84.69 179 ALA A C 1
ATOM 1435 O O . ALA A 1 179 ? -10.853 3.806 -9.645 1.00 84.69 179 ALA A O 1
ATOM 1436 N N . ILE A 1 180 ? -9.953 4.942 -7.926 1.00 84.94 180 ILE A N 1
ATOM 1437 C CA . ILE A 1 180 ? -10.600 4.189 -6.860 1.00 84.94 180 ILE A CA 1
ATOM 1438 C C . ILE A 1 180 ? -11.204 5.185 -5.891 1.00 84.94 180 ILE A C 1
ATOM 1440 O O . ILE A 1 180 ? -10.505 6.037 -5.344 1.00 84.94 180 ILE A O 1
ATOM 1444 N N . ARG A 1 181 ? -12.504 5.058 -5.652 1.00 86.94 181 ARG A N 1
ATOM 1445 C CA . ARG A 1 181 ? -13.220 5.932 -4.733 1.00 86.94 181 ARG A CA 1
ATOM 1446 C C . ARG A 1 181 ? -13.853 5.113 -3.630 1.00 86.94 181 ARG A C 1
ATOM 1448 O O . ARG A 1 181 ? -14.518 4.122 -3.907 1.00 86.94 181 ARG A O 1
ATOM 1455 N N . SER A 1 182 ? -13.649 5.544 -2.392 1.00 83.62 182 SER A N 1
ATOM 1456 C CA . SER A 1 182 ? -14.234 4.923 -1.193 1.00 83.62 182 SER A CA 1
ATOM 1457 C C . SER A 1 182 ? -15.763 5.017 -1.127 1.00 83.62 182 SER A C 1
ATOM 1459 O O . SER A 1 182 ? -16.378 4.275 -0.369 1.00 83.62 182 SER A O 1
ATOM 1461 N N . ASP A 1 183 ? -16.382 5.889 -1.931 1.00 84.56 183 ASP A N 1
ATOM 1462 C CA . ASP A 1 183 ? -17.836 5.993 -2.083 1.00 84.56 183 ASP A CA 1
ATOM 1463 C C . ASP A 1 183 ? -18.415 5.064 -3.162 1.00 84.56 183 ASP A C 1
ATOM 1465 O O . ASP A 1 183 ? -19.605 5.156 -3.465 1.00 84.56 183 ASP A O 1
ATOM 1469 N N . SER A 1 184 ? -17.614 4.151 -3.725 1.00 87.25 184 SER A N 1
ATOM 1470 C CA . SER A 1 184 ? -18.147 3.096 -4.584 1.00 87.25 184 SER A CA 1
ATOM 1471 C C . SER A 1 184 ? -19.148 2.232 -3.812 1.00 87.25 184 SER A C 1
ATOM 1473 O O . SER A 1 184 ? -18.989 1.980 -2.615 1.00 87.25 184 SER A O 1
ATOM 1475 N N . GLU A 1 185 ? -20.185 1.753 -4.502 1.00 89.75 185 GLU A N 1
ATOM 1476 C CA . GLU A 1 185 ? -21.249 0.950 -3.889 1.00 89.75 185 GLU A CA 1
ATOM 1477 C C . GLU A 1 185 ? -20.692 -0.252 -3.109 1.00 89.75 185 GLU A C 1
ATOM 1479 O O . GLU A 1 185 ? -21.093 -0.497 -1.972 1.00 89.75 185 GLU A O 1
ATOM 1484 N N . HIS A 1 186 ? -19.701 -0.943 -3.676 1.00 89.31 186 HIS A N 1
ATOM 1485 C CA . HIS A 1 186 ? -19.071 -2.113 -3.068 1.00 89.31 186 HIS A CA 1
ATOM 1486 C C . HIS A 1 186 ? -18.292 -1.786 -1.787 1.00 89.31 186 HIS A C 1
ATOM 1488 O O . HIS A 1 186 ? -18.371 -2.531 -0.809 1.00 89.31 186 HIS A O 1
ATOM 1494 N N . PHE A 1 187 ? -17.563 -0.667 -1.743 1.0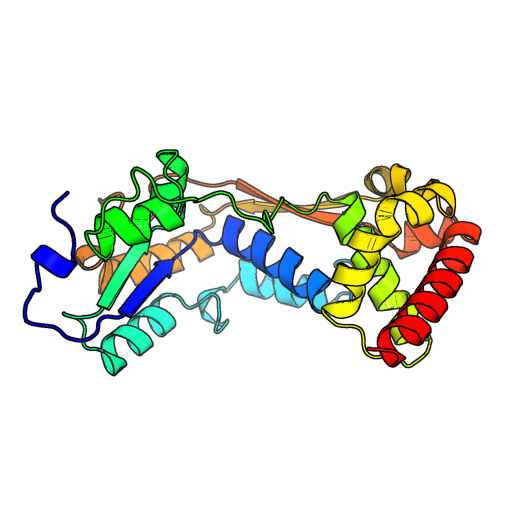0 90.56 187 PHE A N 1
ATOM 1495 C CA . PHE A 1 187 ? -16.840 -0.265 -0.532 1.00 90.56 187 PHE A CA 1
ATOM 1496 C C . PHE A 1 187 ? -17.778 0.280 0.539 1.00 90.56 187 PHE A C 1
ATOM 1498 O O . PHE A 1 187 ? -17.605 -0.035 1.718 1.00 90.56 187 PHE A O 1
ATOM 1505 N N . LEU A 1 188 ? -18.811 1.021 0.135 1.00 90.44 188 LEU A N 1
ATOM 1506 C CA . LEU A 1 188 ? -19.861 1.465 1.043 1.00 90.44 188 LEU A CA 1
ATOM 1507 C C . LEU A 1 188 ? -20.620 0.286 1.651 1.00 90.44 188 LEU A C 1
ATOM 1509 O O . LEU A 1 188 ? -20.971 0.351 2.825 1.00 90.44 188 LEU A O 1
ATOM 1513 N N . ALA A 1 189 ? -20.862 -0.785 0.893 1.00 91.19 189 ALA A N 1
ATOM 1514 C CA . ALA A 1 189 ? -21.495 -1.992 1.415 1.00 91.19 189 ALA A CA 1
ATOM 1515 C C . ALA A 1 189 ? -20.653 -2.641 2.525 1.00 91.19 189 ALA A C 1
ATOM 1517 O O . ALA A 1 189 ? -21.193 -2.962 3.582 1.00 91.19 189 ALA A O 1
ATOM 1518 N N . VAL A 1 190 ? -19.332 -2.756 2.333 1.00 91.94 190 VAL A N 1
ATOM 1519 C CA . VAL A 1 190 ? -18.417 -3.263 3.374 1.00 91.94 190 VAL A CA 1
ATOM 1520 C C . VAL A 1 190 ? -18.401 -2.355 4.600 1.00 91.94 190 VAL A C 1
ATOM 1522 O O . VAL A 1 190 ? -18.454 -2.843 5.728 1.00 91.94 190 VAL A O 1
ATOM 1525 N N . GLU A 1 191 ? -18.332 -1.037 4.403 1.00 93.50 191 GLU A N 1
ATOM 1526 C CA . GLU A 1 191 ? -18.341 -0.089 5.517 1.00 93.50 191 GLU A CA 1
ATOM 1527 C C . GLU A 1 191 ? -19.655 -0.152 6.303 1.00 93.50 191 GLU A C 1
ATOM 1529 O O . GLU A 1 191 ? -19.621 -0.152 7.531 1.00 93.50 191 GLU A O 1
ATOM 1534 N N . ARG A 1 192 ? -20.800 -0.225 5.614 1.00 92.19 192 ARG A N 1
ATOM 1535 C CA . ARG A 1 192 ? -22.122 -0.334 6.245 1.00 92.19 192 ARG A CA 1
ATOM 1536 C C . ARG A 1 192 ? -22.257 -1.628 7.033 1.00 92.19 192 ARG A C 1
ATOM 1538 O O . ARG A 1 192 ? -22.614 -1.565 8.200 1.00 92.19 192 ARG A O 1
ATOM 1545 N N . ASP A 1 193 ? -21.891 -2.771 6.453 1.00 93.31 193 ASP A N 1
ATOM 1546 C CA . ASP A 1 193 ? -21.929 -4.058 7.161 1.00 93.31 193 ASP A CA 1
ATOM 1547 C C . ASP A 1 193 ? -21.043 -4.029 8.421 1.00 93.31 193 ASP A C 1
ATOM 1549 O O . ASP A 1 193 ? -21.459 -4.467 9.496 1.00 93.31 193 ASP A O 1
ATOM 1553 N N . LEU A 1 194 ? -19.855 -3.421 8.340 1.00 94.12 194 LEU A N 1
ATOM 1554 C CA . LEU A 1 194 ? -18.997 -3.195 9.503 1.00 94.12 194 LEU A CA 1
ATOM 1555 C C . LEU A 1 194 ? -19.634 -2.243 10.534 1.00 94.12 194 LEU A C 1
ATOM 1557 O O . LEU A 1 194 ? -19.568 -2.514 11.735 1.00 94.12 194 LEU A O 1
ATOM 1561 N N . ALA A 1 195 ? -20.247 -1.142 10.092 1.00 93.44 195 ALA A N 1
ATOM 1562 C CA . ALA A 1 195 ? -20.903 -0.162 10.957 1.00 93.44 195 ALA A CA 1
ATOM 1563 C C . ALA A 1 195 ? -22.119 -0.750 11.684 1.00 93.44 195 ALA A C 1
ATOM 1565 O O . ALA A 1 195 ? -22.269 -0.533 12.887 1.00 93.44 195 ALA A O 1
ATOM 1566 N N . ASP A 1 196 ? -22.939 -1.534 10.989 1.00 93.12 196 ASP A N 1
ATOM 1567 C CA . ASP A 1 196 ? -24.151 -2.148 11.532 1.00 93.12 196 ASP A CA 1
ATOM 1568 C C . ASP A 1 196 ? -23.821 -3.151 12.647 1.00 93.12 196 ASP A C 1
ATOM 1570 O O . ASP A 1 196 ? -24.515 -3.215 13.662 1.00 93.12 196 ASP A O 1
ATOM 1574 N N . HIS A 1 197 ? -22.725 -3.904 12.503 1.00 92.50 197 HIS A N 1
ATOM 1575 C CA . HIS A 1 197 ? -22.334 -4.925 13.480 1.00 92.50 197 HIS A CA 1
ATOM 1576 C C . HIS A 1 197 ? -21.423 -4.395 14.590 1.00 92.50 197 HIS A C 1
ATOM 1578 O O . HIS A 1 197 ? -21.487 -4.881 15.724 1.00 92.50 197 HIS A O 1
ATOM 1584 N N . TYR A 1 198 ? -20.552 -3.434 14.272 1.00 92.44 198 TYR A N 1
ATOM 1585 C CA . TYR A 1 198 ? -19.460 -3.021 15.153 1.00 92.44 198 TYR A CA 1
ATOM 1586 C C . TYR A 1 198 ? -19.295 -1.509 15.313 1.00 92.44 198 TYR A C 1
ATOM 1588 O O . TYR A 1 198 ? -18.410 -1.093 16.056 1.00 92.44 198 TYR A O 1
ATOM 1596 N N . GLY A 1 199 ? -20.138 -0.671 14.706 1.00 89.62 199 GLY A N 1
ATOM 1597 C CA . GLY A 1 199 ? -19.994 0.789 14.739 1.00 89.62 199 GLY A CA 1
ATOM 1598 C C . GLY A 1 199 ? -19.934 1.383 16.147 1.00 89.62 199 GLY A C 1
ATOM 1599 O O . GLY A 1 199 ? -19.136 2.281 16.399 1.00 89.62 199 GLY A O 1
ATOM 1600 N N . ALA A 1 200 ? -20.684 0.823 17.101 1.00 87.69 200 ALA A N 1
ATOM 1601 C CA . ALA A 1 200 ? -20.644 1.237 18.508 1.00 87.69 200 ALA A CA 1
ATOM 1602 C C . ALA A 1 200 ? -19.318 0.910 19.230 1.00 87.69 200 ALA A C 1
ATOM 1604 O O . ALA A 1 200 ? -19.061 1.434 20.310 1.00 87.69 200 ALA A O 1
ATOM 1605 N N . HIS A 1 201 ? -18.479 0.045 18.653 1.00 88.19 201 HIS A N 1
ATOM 1606 C CA . HIS A 1 201 ? -17.173 -0.346 19.191 1.00 88.19 201 HIS A CA 1
ATOM 1607 C C . HIS A 1 201 ? -16.007 0.468 18.603 1.00 88.19 201 HIS A C 1
ATOM 1609 O O . HIS A 1 201 ? -14.851 0.241 18.969 1.00 88.19 201 HIS A O 1
ATOM 1615 N N . PHE A 1 202 ? -16.290 1.412 17.700 1.00 90.88 202 PHE A N 1
ATOM 1616 C CA . PHE A 1 202 ? -15.288 2.329 17.173 1.00 90.88 202 PHE A CA 1
ATOM 1617 C C . PHE A 1 202 ? -15.082 3.525 18.104 1.00 90.88 202 PHE A C 1
ATOM 1619 O O . PHE A 1 202 ? -16.043 4.187 18.488 1.00 90.88 202 PHE A O 1
ATOM 1626 N N . LEU A 1 203 ? -13.825 3.863 18.403 1.00 87.88 203 LEU A N 1
ATOM 1627 C CA . LEU A 1 203 ? -13.503 5.032 19.239 1.00 87.88 203 LEU A CA 1
ATOM 1628 C C . LEU A 1 203 ? -13.841 6.368 18.582 1.00 87.88 203 LEU A C 1
ATOM 1630 O O . LEU A 1 203 ? -14.106 7.352 19.264 1.00 87.88 203 LEU A O 1
ATOM 1634 N N . ASN A 1 204 ? -13.743 6.417 17.259 1.00 88.31 204 ASN A N 1
ATOM 1635 C CA . ASN A 1 204 ? -13.742 7.649 16.483 1.00 88.31 204 ASN A CA 1
ATOM 1636 C C . ASN A 1 204 ? -14.557 7.506 15.190 1.00 88.31 204 ASN A C 1
ATOM 1638 O O . ASN A 1 204 ? -14.177 8.066 14.162 1.00 88.31 204 ASN A O 1
ATOM 1642 N N . ALA A 1 205 ? -15.650 6.735 15.219 1.00 84.56 205 ALA A N 1
ATOM 1643 C CA . ALA A 1 205 ? -16.573 6.650 14.088 1.00 84.56 205 ALA A CA 1
ATOM 1644 C C . ALA A 1 205 ? -17.172 8.026 13.750 1.00 84.56 205 ALA A C 1
ATOM 1646 O O . ALA A 1 205 ? -17.425 8.841 14.638 1.00 84.56 205 ALA A O 1
ATOM 1647 N N . SER A 1 206 ? -17.438 8.267 12.465 1.00 82.88 206 SER A N 1
ATOM 1648 C CA . SER A 1 206 ? -18.046 9.515 11.987 1.00 82.88 206 SER A CA 1
ATOM 1649 C C . SER A 1 206 ? -19.523 9.674 12.376 1.00 82.88 206 SER A C 1
ATOM 1651 O O . SER A 1 206 ? -20.017 10.799 12.472 1.00 82.88 206 SER A O 1
ATOM 1653 N N . GLY A 1 207 ? -20.218 8.562 12.648 1.00 72.75 207 GLY A N 1
ATOM 1654 C CA . GLY A 1 207 ? -21.628 8.520 13.048 1.00 72.75 207 GLY A CA 1
ATOM 1655 C C . GLY A 1 207 ? -22.593 8.305 11.872 1.00 72.75 207 GLY A C 1
ATOM 1656 O O . GLY A 1 207 ? -22.186 8.179 10.723 1.00 72.75 207 GLY A O 1
ATOM 1657 N N . ARG A 1 208 ? -23.907 8.239 12.154 1.00 69.81 208 ARG A N 1
ATOM 1658 C CA . ARG A 1 208 ? -24.994 8.092 11.149 1.00 69.81 208 ARG A CA 1
ATOM 1659 C C . ARG A 1 208 ? -24.857 6.875 10.208 1.00 69.81 208 ARG A C 1
ATOM 1661 O O . ARG A 1 208 ? -25.117 6.985 9.013 1.00 69.81 208 ARG A O 1
ATOM 1668 N N . GLY A 1 209 ? -24.453 5.719 10.739 1.00 77.50 209 GLY A N 1
ATOM 1669 C CA . GLY A 1 209 ? -24.294 4.489 9.945 1.00 77.50 209 GLY A CA 1
ATOM 1670 C C . GLY A 1 209 ? -23.026 4.458 9.082 1.00 77.50 209 GLY A C 1
ATOM 1671 O O . GLY A 1 209 ? -22.945 3.686 8.130 1.00 77.50 209 GLY A O 1
ATOM 1672 N N . ARG A 1 210 ? -22.045 5.316 9.388 1.00 87.31 210 ARG A N 1
ATOM 1673 C CA . ARG A 1 210 ? -20.722 5.351 8.759 1.00 87.31 210 ARG A CA 1
ATOM 1674 C C . ARG A 1 210 ? -19.623 5.214 9.811 1.00 87.31 210 ARG A C 1
ATOM 1676 O O . ARG A 1 210 ? -19.777 5.642 10.959 1.00 87.31 210 ARG A O 1
ATOM 1683 N N . ILE A 1 211 ? -18.514 4.613 9.395 1.00 92.50 211 ILE A N 1
ATOM 1684 C CA . ILE A 1 211 ? -17.272 4.527 10.166 1.00 92.50 211 ILE A CA 1
ATOM 1685 C C . ILE A 1 211 ? -16.352 5.682 9.775 1.00 92.50 211 ILE A C 1
ATOM 1687 O O . ILE A 1 211 ? -15.833 6.385 10.646 1.00 92.50 211 ILE A O 1
ATOM 1691 N N . PHE A 1 212 ? -16.163 5.903 8.474 1.00 92.69 212 PHE A N 1
ATOM 1692 C CA . PHE A 1 212 ? -15.233 6.894 7.941 1.00 92.69 212 PHE A CA 1
ATOM 1693 C C . PHE A 1 212 ? -15.933 8.241 7.731 1.00 92.69 212 PHE A C 1
ATOM 1695 O O . PHE A 1 212 ? -17.089 8.299 7.308 1.00 92.69 212 PHE A O 1
ATOM 1702 N N . ALA A 1 213 ? -15.260 9.338 8.086 1.00 86.56 213 ALA A N 1
ATOM 1703 C CA . ALA A 1 213 ? -15.823 10.690 8.010 1.00 86.56 213 ALA A CA 1
ATOM 1704 C C . ALA A 1 213 ? -15.756 11.276 6.598 1.00 86.56 213 ALA A C 1
ATOM 1706 O O . ALA A 1 213 ? -16.680 11.964 6.165 1.00 86.56 213 ALA A O 1
ATOM 1707 N N . SER A 1 214 ? -14.676 10.970 5.885 1.00 84.69 214 SER A N 1
ATOM 1708 C CA . SER A 1 214 ? -14.369 11.561 4.589 1.00 84.69 214 SER A CA 1
ATOM 1709 C C . SER A 1 214 ? -14.437 10.511 3.490 1.00 84.69 214 SER A C 1
ATOM 1711 O O . SER A 1 214 ? -13.952 9.386 3.640 1.00 84.69 214 SER A O 1
ATOM 1713 N N . THR A 1 215 ? -14.984 10.910 2.344 1.00 84.25 215 THR A N 1
ATOM 1714 C CA . THR A 1 215 ? -14.785 10.152 1.111 1.00 84.25 215 THR A CA 1
ATOM 1715 C C . THR A 1 215 ? -13.392 10.454 0.592 1.00 84.25 215 THR A C 1
ATOM 1717 O O . THR A 1 215 ? -13.039 11.601 0.334 1.00 84.25 215 THR A O 1
ATOM 1720 N N . HIS A 1 216 ? -12.610 9.403 0.441 1.00 82.81 216 HIS A N 1
ATOM 1721 C CA . HIS A 1 216 ? -11.292 9.432 -0.152 1.00 82.81 216 HIS A CA 1
ATOM 1722 C C . HIS A 1 216 ? -11.360 8.945 -1.597 1.00 82.81 216 HIS A C 1
ATOM 1724 O O . HIS A 1 216 ? -11.969 7.910 -1.896 1.00 82.81 216 HIS A O 1
ATOM 1730 N N . GLU A 1 217 ? -10.702 9.692 -2.475 1.00 84.94 217 GLU A N 1
ATOM 1731 C CA . GLU A 1 217 ? -10.396 9.282 -3.837 1.00 84.94 217 GLU A CA 1
ATOM 1732 C C . GLU A 1 217 ? -8.895 9.012 -3.939 1.00 84.94 217 GLU A C 1
ATOM 1734 O O . GLU A 1 217 ? -8.056 9.773 -3.449 1.00 84.94 217 GLU A O 1
ATOM 1739 N N . SER A 1 218 ? -8.549 7.898 -4.568 1.00 82.50 218 SER A N 1
ATOM 1740 C CA . SER A 1 218 ? -7.176 7.526 -4.855 1.00 82.50 218 SER A CA 1
ATOM 1741 C C . SER A 1 218 ? -7.030 7.059 -6.292 1.00 82.50 218 SER A C 1
ATOM 1743 O O . SER A 1 218 ? -8.003 6.794 -6.998 1.00 82.50 218 SER A O 1
ATOM 1745 N N . LYS A 1 219 ? -5.779 6.951 -6.728 1.00 84.50 219 LYS A N 1
ATOM 1746 C CA . LYS A 1 219 ? -5.424 6.348 -8.007 1.00 84.50 219 LYS A CA 1
ATOM 1747 C C . LYS A 1 219 ? -4.448 5.217 -7.738 1.00 84.50 219 LYS A C 1
ATOM 1749 O O . LYS A 1 219 ? -3.457 5.416 -7.032 1.00 84.50 219 LYS A O 1
ATOM 1754 N N . LEU A 1 220 ? -4.735 4.044 -8.289 1.00 84.38 220 LEU A N 1
ATOM 1755 C CA . LEU A 1 220 ? -3.695 3.048 -8.514 1.00 84.38 220 LEU A CA 1
ATOM 1756 C C . LEU A 1 220 ? -2.993 3.441 -9.800 1.00 84.38 220 LEU A C 1
ATOM 1758 O O . LEU A 1 220 ? -3.642 3.561 -10.833 1.00 84.38 220 LEU A O 1
ATOM 1762 N N . GLU A 1 221 ? -1.695 3.691 -9.716 1.00 86.56 221 GLU A N 1
ATOM 1763 C CA . GLU A 1 221 ? -0.861 4.083 -10.848 1.00 86.56 221 GLU A CA 1
ATOM 1764 C C . GLU A 1 221 ? 0.187 2.996 -11.080 1.00 86.56 221 GLU A C 1
ATOM 1766 O O . GLU A 1 221 ? 0.717 2.442 -10.116 1.00 86.56 221 GLU A O 1
ATOM 1771 N N . TRP A 1 222 ? 0.500 2.719 -12.345 1.00 88.56 222 TRP A N 1
ATOM 1772 C CA . TRP A 1 222 ? 1.583 1.815 -12.736 1.00 88.56 222 TRP A CA 1
ATOM 1773 C C . TRP A 1 222 ? 2.206 2.238 -14.062 1.00 88.56 222 TRP A C 1
ATOM 1775 O O . TRP A 1 222 ? 1.567 2.919 -14.861 1.00 88.56 222 TRP A O 1
ATOM 1785 N N . ALA A 1 223 ? 3.447 1.834 -14.305 1.00 90.44 223 ALA A N 1
ATOM 1786 C CA . ALA A 1 223 ? 4.102 1.995 -15.595 1.00 90.44 223 ALA A CA 1
ATOM 1787 C C . ALA A 1 223 ? 3.779 0.820 -16.530 1.00 90.44 223 ALA A C 1
ATOM 1789 O O . ALA A 1 223 ? 3.791 -0.347 -16.118 1.00 90.44 223 ALA A O 1
ATOM 1790 N N . ASP A 1 224 ? 3.543 1.109 -17.804 1.00 89.50 224 ASP A N 1
ATOM 1791 C CA . ASP A 1 224 ? 3.641 0.108 -18.858 1.00 89.50 224 ASP A CA 1
ATOM 1792 C C . ASP A 1 224 ? 5.122 -0.244 -19.079 1.00 89.50 224 ASP A C 1
ATOM 1794 O O . ASP A 1 224 ? 5.876 0.483 -19.725 1.00 89.50 224 ASP A O 1
ATOM 1798 N N . ILE A 1 225 ? 5.572 -1.338 -18.453 1.00 87.38 225 ILE A N 1
ATOM 1799 C CA . ILE A 1 225 ? 6.973 -1.781 -18.538 1.00 87.38 225 ILE A CA 1
ATOM 1800 C C . ILE A 1 225 ? 7.305 -2.276 -19.948 1.00 87.38 225 ILE A C 1
ATOM 1802 O O . ILE A 1 225 ? 8.460 -2.174 -20.360 1.00 87.38 225 ILE A O 1
ATOM 1806 N N . GLU A 1 226 ? 6.327 -2.810 -20.680 1.00 88.12 226 GLU A N 1
ATOM 1807 C CA . GLU A 1 226 ? 6.546 -3.325 -22.031 1.00 88.12 226 GLU A CA 1
ATOM 1808 C C . GLU A 1 226 ? 6.759 -2.167 -23.001 1.00 88.12 226 GLU A C 1
ATOM 1810 O O . GLU A 1 226 ? 7.764 -2.145 -23.716 1.00 88.12 226 GLU A O 1
ATOM 1815 N N . GLU A 1 227 ? 5.889 -1.157 -22.950 1.00 91.81 227 GLU A N 1
ATOM 1816 C CA . GLU A 1 227 ? 6.033 0.065 -23.743 1.00 91.81 227 GLU A CA 1
ATOM 1817 C C . GLU A 1 227 ? 7.326 0.815 -23.382 1.00 91.81 227 GLU A C 1
ATOM 1819 O O . GLU A 1 227 ? 8.105 1.176 -24.271 1.00 91.81 227 GLU A O 1
ATOM 1824 N N . PHE A 1 228 ? 7.623 0.971 -22.085 1.00 93.75 228 PHE A N 1
ATOM 1825 C CA . PHE A 1 228 ? 8.889 1.556 -21.631 1.00 93.75 228 PHE A CA 1
ATOM 1826 C C . PHE A 1 228 ? 10.093 0.761 -22.149 1.00 93.75 228 PHE A C 1
ATOM 1828 O O . PHE A 1 228 ? 11.071 1.338 -22.628 1.00 93.75 228 PHE A O 1
ATOM 1835 N N . GLY A 1 229 ? 10.041 -0.569 -22.058 1.00 92.62 229 GLY A N 1
ATOM 1836 C CA . GLY A 1 229 ? 11.127 -1.448 -22.474 1.00 92.62 2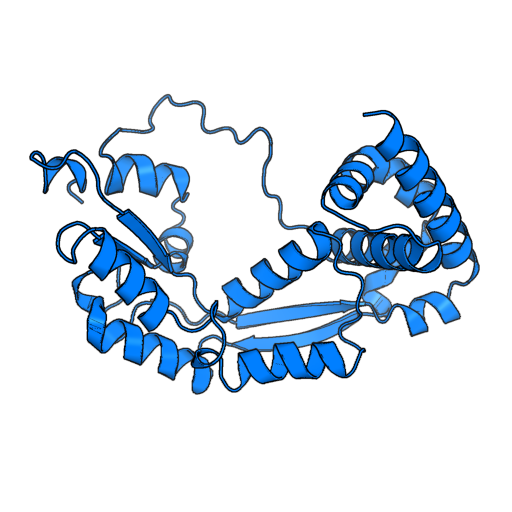29 GLY A CA 1
ATOM 1837 C C . GLY A 1 229 ? 11.378 -1.411 -23.979 1.00 92.62 229 GLY A C 1
ATOM 1838 O O . GLY A 1 229 ? 12.537 -1.418 -24.403 1.00 92.62 229 GLY A O 1
ATOM 1839 N N . ALA A 1 230 ? 10.313 -1.304 -24.776 1.00 94.06 230 ALA A N 1
ATOM 1840 C CA . ALA A 1 230 ? 10.387 -1.124 -26.222 1.00 94.06 230 ALA A CA 1
ATOM 1841 C C . ALA A 1 230 ? 10.989 0.240 -26.599 1.00 94.06 230 ALA A C 1
ATOM 1843 O O . ALA A 1 230 ? 11.833 0.311 -27.495 1.00 94.06 230 ALA A O 1
ATOM 1844 N N . ALA A 1 231 ? 10.613 1.309 -25.889 1.00 96.88 231 ALA A N 1
ATOM 1845 C CA . ALA A 1 231 ? 11.154 2.652 -26.100 1.00 96.88 231 ALA A CA 1
ATOM 1846 C C . ALA A 1 231 ? 12.614 2.799 -25.624 1.00 96.88 231 ALA A C 1
ATOM 1848 O O . ALA A 1 231 ? 13.389 3.565 -26.203 1.00 96.88 231 ALA A O 1
ATOM 1849 N N . HIS A 1 232 ? 13.013 2.054 -24.588 1.00 97.12 232 HIS A N 1
ATOM 1850 C CA . HIS A 1 232 ? 14.310 2.191 -23.920 1.00 97.12 232 HIS A CA 1
ATOM 1851 C C . HIS A 1 232 ? 15.034 0.841 -23.723 1.00 97.12 232 HIS A C 1
ATOM 1853 O O . HIS A 1 232 ? 15.365 0.460 -22.594 1.00 97.12 232 HIS A O 1
ATOM 1859 N N . PRO A 1 233 ? 15.401 0.118 -24.799 1.00 96.44 233 PRO A N 1
ATOM 1860 C CA . PRO A 1 233 ? 15.992 -1.222 -24.694 1.00 96.44 233 PRO A CA 1
ATOM 1861 C C . PRO A 1 233 ? 17.339 -1.245 -23.951 1.00 96.44 233 PRO A C 1
ATOM 1863 O O . PRO A 1 233 ? 17.695 -2.236 -23.309 1.00 96.44 233 PRO A O 1
ATOM 1866 N N . ASN A 1 234 ? 18.103 -0.149 -23.997 1.00 96.50 234 ASN A N 1
ATOM 1867 C CA . ASN A 1 234 ? 19.347 -0.025 -23.234 1.00 96.50 234 ASN A CA 1
ATOM 1868 C C . ASN A 1 234 ? 19.096 0.113 -21.726 1.00 96.50 234 ASN A C 1
ATOM 1870 O O . ASN A 1 234 ? 19.870 -0.437 -20.942 1.00 96.50 234 ASN A O 1
ATOM 1874 N N . ALA A 1 235 ? 18.014 0.781 -21.317 1.00 95.69 235 ALA A N 1
ATOM 1875 C CA . ALA A 1 235 ? 17.626 0.869 -19.913 1.00 95.69 235 ALA A CA 1
ATOM 1876 C C . ALA A 1 235 ? 17.282 -0.519 -19.360 1.00 95.69 235 ALA A C 1
ATOM 1878 O O . ALA A 1 235 ? 17.765 -0.892 -18.294 1.00 95.69 235 ALA A O 1
ATOM 1879 N N . VAL A 1 236 ? 16.558 -1.336 -20.135 1.00 94.50 236 VAL A N 1
ATOM 1880 C CA . VAL A 1 236 ? 16.249 -2.734 -19.781 1.00 94.50 236 VAL A CA 1
ATOM 1881 C C . VAL A 1 236 ? 17.522 -3.563 -19.596 1.00 94.50 236 VAL A C 1
ATOM 1883 O O . VAL A 1 236 ? 17.663 -4.273 -18.601 1.00 94.50 236 VAL A O 1
ATOM 1886 N N . LYS A 1 237 ? 18.497 -3.452 -20.508 1.00 95.75 237 LYS A N 1
ATOM 1887 C CA . LYS A 1 237 ? 19.787 -4.156 -20.372 1.00 95.75 237 LYS A CA 1
ATOM 1888 C C . LYS A 1 237 ? 20.525 -3.768 -19.091 1.00 95.75 237 LYS A C 1
ATOM 1890 O O . LYS A 1 237 ? 21.052 -4.643 -18.404 1.00 95.75 237 LYS A O 1
ATOM 1895 N N . LYS A 1 238 ? 20.554 -2.475 -18.762 1.00 97.12 238 LYS A N 1
ATOM 1896 C CA . LYS A 1 238 ? 21.189 -1.979 -17.536 1.00 97.12 238 LYS A CA 1
ATOM 1897 C C . LYS A 1 238 ? 20.444 -2.442 -16.287 1.00 97.12 238 LYS A C 1
ATOM 1899 O O . LYS A 1 238 ? 21.084 -2.942 -15.372 1.00 97.12 238 LYS A O 1
ATOM 1904 N N . LEU A 1 239 ? 19.112 -2.391 -16.277 1.00 95.19 239 LEU A N 1
ATOM 1905 C CA . LEU A 1 239 ? 18.292 -2.938 -15.191 1.00 95.19 239 LEU A CA 1
ATOM 1906 C C . LEU A 1 239 ? 18.550 -4.432 -14.969 1.00 95.19 239 LEU A C 1
ATOM 1908 O O . LEU A 1 239 ? 18.702 -4.856 -13.830 1.00 95.19 239 LEU A O 1
ATOM 1912 N N . ASN A 1 240 ? 18.700 -5.220 -16.036 1.00 95.19 240 ASN A N 1
ATOM 1913 C CA . ASN A 1 240 ? 19.072 -6.633 -15.922 1.00 95.19 240 ASN A CA 1
ATOM 1914 C C . ASN A 1 240 ? 20.475 -6.824 -15.315 1.00 95.19 240 ASN A C 1
ATOM 1916 O O . ASN A 1 240 ? 20.700 -7.770 -14.560 1.00 95.19 240 ASN A O 1
ATOM 1920 N N . SER A 1 241 ? 21.426 -5.937 -15.624 1.00 96.88 241 SER A N 1
ATOM 1921 C CA . SER A 1 241 ? 22.752 -5.933 -14.986 1.00 96.88 241 SER A CA 1
ATOM 1922 C C . SER A 1 241 ? 22.653 -5.588 -13.495 1.00 96.88 241 SER A C 1
ATOM 1924 O O . SER A 1 241 ? 23.217 -6.290 -12.653 1.00 96.88 241 SER A O 1
ATOM 1926 N N . LEU A 1 242 ? 21.872 -4.558 -13.161 1.00 96.75 242 LEU A N 1
ATOM 1927 C CA . LEU A 1 242 ? 21.618 -4.128 -11.787 1.00 96.75 242 LEU A CA 1
ATOM 1928 C C . LEU A 1 242 ? 20.917 -5.213 -10.967 1.00 96.75 242 LEU A C 1
ATOM 1930 O O . LEU A 1 242 ? 21.319 -5.456 -9.837 1.00 96.75 242 LEU A O 1
ATOM 1934 N N . ALA A 1 243 ? 19.948 -5.925 -11.541 1.00 95.62 243 ALA A N 1
ATOM 1935 C CA . ALA A 1 243 ? 19.293 -7.060 -10.898 1.00 95.62 243 ALA A CA 1
ATOM 1936 C C . ALA A 1 243 ? 20.294 -8.173 -10.549 1.00 95.62 243 ALA A C 1
ATOM 1938 O O . ALA A 1 243 ? 20.307 -8.669 -9.426 1.00 95.62 243 ALA A O 1
ATOM 1939 N N . ARG A 1 244 ? 21.215 -8.512 -11.464 1.00 95.81 244 ARG A N 1
ATOM 1940 C CA . ARG A 1 244 ? 22.295 -9.479 -11.180 1.00 95.81 244 ARG A CA 1
ATOM 1941 C C . ARG A 1 244 ? 23.239 -8.990 -10.086 1.00 95.81 244 ARG A C 1
ATOM 1943 O O . ARG A 1 244 ? 23.727 -9.801 -9.304 1.00 95.81 244 ARG A O 1
ATOM 1950 N N . LYS A 1 245 ? 23.538 -7.688 -10.046 1.00 95.88 245 LYS A N 1
ATOM 1951 C CA . LYS A 1 245 ? 24.3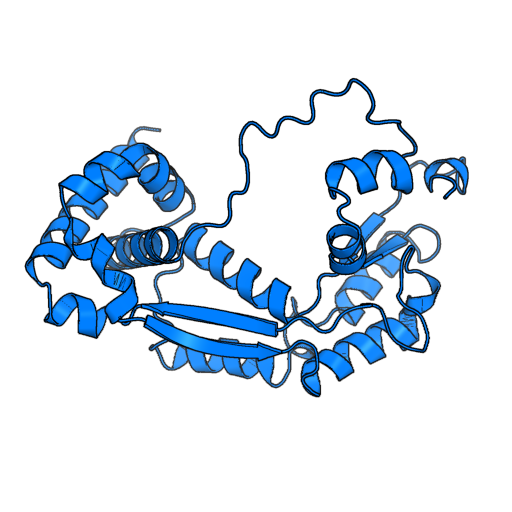44 -7.082 -8.978 1.00 95.88 245 LYS A CA 1
ATOM 1952 C C . LYS A 1 245 ? 23.619 -7.183 -7.632 1.00 95.88 245 LYS A C 1
ATOM 1954 O O . LYS A 1 245 ? 24.203 -7.685 -6.681 1.00 95.88 245 LYS A O 1
ATOM 1959 N N . CYS A 1 246 ? 22.346 -6.797 -7.600 1.00 95.38 246 CYS A N 1
ATOM 1960 C CA . CYS A 1 246 ? 21.465 -6.885 -6.440 1.00 95.38 246 CYS A CA 1
ATOM 1961 C C . CYS A 1 246 ? 21.417 -8.317 -5.879 1.00 95.38 246 CYS A C 1
ATOM 1963 O O . CYS A 1 246 ? 21.703 -8.514 -4.703 1.00 95.38 246 CYS A O 1
ATOM 1965 N N . ALA A 1 247 ? 21.186 -9.330 -6.725 1.00 94.06 247 ALA A N 1
ATOM 1966 C CA . ALA A 1 247 ? 21.188 -10.738 -6.312 1.00 94.06 247 ALA A CA 1
ATOM 1967 C C . ALA A 1 247 ? 22.535 -11.192 -5.718 1.00 94.06 247 ALA A C 1
ATOM 1969 O O . ALA A 1 247 ? 22.577 -11.869 -4.696 1.00 94.06 247 ALA A O 1
ATOM 1970 N N . LYS A 1 248 ? 23.660 -10.791 -6.328 1.00 93.31 248 LYS A N 1
ATOM 1971 C CA . LYS A 1 248 ? 25.003 -11.135 -5.825 1.00 93.31 248 LYS A CA 1
ATOM 1972 C C . LYS A 1 248 ? 25.316 -10.511 -4.470 1.00 93.31 248 LYS A C 1
ATOM 1974 O O . LYS A 1 248 ? 26.074 -11.100 -3.704 1.00 93.31 248 LYS A O 1
ATOM 1979 N N . GLU A 1 249 ? 24.815 -9.308 -4.217 1.00 91.81 249 GLU A N 1
ATOM 1980 C CA . GLU A 1 249 ? 25.027 -8.594 -2.958 1.00 91.81 249 GLU A CA 1
ATOM 1981 C C . GLU A 1 249 ? 24.109 -9.134 -1.857 1.00 91.81 249 GLU A C 1
ATOM 1983 O O . GLU A 1 249 ? 24.574 -9.312 -0.738 1.00 91.81 249 GLU A O 1
ATOM 1988 N N . ALA A 1 250 ? 22.878 -9.532 -2.192 1.00 82.19 250 ALA A N 1
ATOM 1989 C CA . ALA A 1 250 ? 21.947 -10.159 -1.251 1.00 82.19 250 ALA A CA 1
ATOM 1990 C C . ALA A 1 250 ? 22.431 -11.513 -0.694 1.00 82.19 250 ALA A C 1
ATOM 1992 O O . ALA A 1 250 ? 22.014 -11.908 0.384 1.00 82.19 250 ALA A O 1
ATOM 1993 N N . LEU A 1 251 ? 23.317 -12.221 -1.406 1.00 64.31 251 LEU A N 1
ATOM 1994 C CA . LEU A 1 251 ? 23.919 -13.488 -0.958 1.00 64.31 251 LEU A CA 1
ATOM 1995 C C . LEU A 1 251 ? 25.117 -13.310 -0.002 1.00 64.31 251 LEU A C 1
ATOM 1997 O O . LEU A 1 251 ? 25.767 -14.298 0.344 1.00 64.31 251 LEU A O 1
ATOM 2001 N N . ARG A 1 252 ? 25.478 -12.070 0.355 1.00 61.91 252 ARG A N 1
ATOM 2002 C CA . ARG A 1 252 ? 26.616 -11.765 1.244 1.00 61.91 252 ARG A CA 1
ATOM 2003 C C . ARG A 1 252 ? 26.207 -11.392 2.670 1.00 61.91 252 ARG A C 1
ATOM 2005 O O . ARG A 1 252 ? 27.092 -11.375 3.525 1.00 61.91 252 ARG A O 1
ATOM 2012 N N . ASP A 1 253 ? 24.923 -11.126 2.888 1.00 52.59 253 ASP A N 1
ATOM 2013 C CA . ASP A 1 253 ? 24.299 -10.864 4.192 1.00 52.59 253 ASP A CA 1
ATOM 2014 C C . ASP A 1 253 ? 23.592 -12.125 4.719 1.00 52.59 253 ASP A C 1
ATOM 2016 O O . ASP A 1 253 ? 23.561 -12.306 5.959 1.00 52.59 253 ASP A O 1
#